Protein AF-A0A9P7CVJ5-F1 (afdb_monomer_lite)

pLDDT: mean 75.36, std 20.34, range [25.78, 94.81]

Foldseek 3Di:
DVLLLCVLVVLLVLLVVLVVLLVVLVVCLVPAPDDPPPPLVVLVVVVVVVVVVVVPPDDDPVLLLVLLVLVVVLVVLVVQLVVLVVVLVCVVVDPPDDPVRNVVSVVSNVVSVVVNVVSVVVNVVSCVVVVPPDDDDPPRPSSVVSVVRVVVVVVVVVVVVVLVVVVVVVVVCVVVVPDDPPDDCSVVPPDVVLCVRQCVDPSSVVSSVSVVSSVVSLVVLVVSLVLLLVLQQVLVVLVVPLVVVLVVCVVVVHPVSVVSVVVSVVVVVSVVVSVVSSVVSCPDPSNDDDPDRDDDDPPDDDDDDDDDDDDDDDDDDDDDDDDDDDPPCCRVCSVVVVVVVVPPPD

Structure (mmCIF, N/CA/C/O backbone):
data_AF-A0A9P7CVJ5-F1
#
_entry.id   AF-A0A9P7CVJ5-F1
#
loop_
_atom_site.group_PDB
_atom_site.id
_atom_site.type_symbol
_atom_site.label_atom_id
_atom_site.label_alt_id
_atom_site.label_comp_id
_atom_site.label_asym_id
_atom_site.label_entity_id
_atom_site.label_seq_id
_atom_site.pdbx_PDB_ins_code
_atom_site.Cartn_x
_atom_site.Cartn_y
_atom_site.Cartn_z
_atom_site.occupancy
_atom_site.B_iso_or_equiv
_atom_site.auth_seq_id
_atom_site.auth_comp_id
_atom_site.auth_asym_id
_atom_site.auth_atom_id
_atom_site.pdbx_PDB_model_num
ATOM 1 N N . MET A 1 1 ? 28.834 1.355 -6.227 1.00 65.50 1 MET A N 1
ATOM 2 C CA . MET A 1 1 ? 29.191 0.609 -7.454 1.00 65.50 1 MET A CA 1
ATOM 3 C C . MET A 1 1 ? 28.215 -0.522 -7.763 1.00 65.50 1 MET A C 1
ATOM 5 O O . MET A 1 1 ? 27.590 -0.457 -8.810 1.00 65.50 1 MET A O 1
ATOM 9 N N . ASP A 1 2 ? 27.986 -1.486 -6.864 1.00 75.50 2 ASP A N 1
ATOM 10 C CA . ASP A 1 2 ? 27.132 -2.667 -7.141 1.00 75.50 2 ASP A CA 1
ATOM 11 C C . ASP A 1 2 ? 25.705 -2.338 -7.604 1.00 75.50 2 ASP A C 1
ATOM 13 O O . ASP A 1 2 ? 25.138 -3.010 -8.462 1.00 75.50 2 ASP A O 1
ATOM 17 N N . LYS A 1 3 ? 25.125 -1.268 -7.057 1.00 82.38 3 LYS A N 1
ATOM 18 C CA . LYS A 1 3 ? 23.806 -0.758 -7.446 1.00 82.38 3 LYS A CA 1
ATOM 19 C C . LYS A 1 3 ? 23.760 -0.301 -8.908 1.00 82.38 3 LYS A C 1
ATOM 21 O O . LYS A 1 3 ? 22.870 -0.709 -9.645 1.00 82.38 3 LYS A O 1
ATOM 26 N N . TYR A 1 4 ? 24.751 0.486 -9.330 1.00 85.50 4 TYR A N 1
ATOM 27 C CA . TYR A 1 4 ? 24.876 0.961 -10.709 1.00 85.50 4 TYR A CA 1
ATOM 28 C C . TYR A 1 4 ? 25.101 -0.213 -11.666 1.00 85.50 4 TYR A C 1
ATOM 30 O O . TYR A 1 4 ? 24.352 -0.370 -12.621 1.00 85.50 4 TYR A O 1
ATOM 38 N N . ALA A 1 5 ? 26.017 -1.125 -11.322 1.00 85.56 5 ALA A N 1
ATOM 39 C CA . ALA A 1 5 ? 26.324 -2.311 -12.123 1.00 85.56 5 ALA A CA 1
ATOM 40 C C . ALA A 1 5 ? 25.094 -3.193 -12.428 1.00 85.56 5 ALA A C 1
ATOM 42 O O . ALA A 1 5 ? 25.011 -3.796 -13.498 1.00 85.56 5 ALA A O 1
ATOM 43 N N . ASN A 1 6 ? 24.117 -3.249 -11.517 1.00 91.06 6 ASN A N 1
ATOM 44 C CA . ASN A 1 6 ? 22.901 -4.048 -11.688 1.00 91.06 6 ASN A CA 1
ATOM 45 C C . ASN A 1 6 ? 21.759 -3.319 -12.414 1.00 91.06 6 ASN A C 1
ATOM 47 O O . ASN A 1 6 ? 20.808 -3.975 -12.844 1.00 91.06 6 ASN A O 1
ATOM 51 N N . LEU A 1 7 ? 21.848 -1.998 -12.592 1.00 90.75 7 LEU A N 1
ATOM 52 C CA . LEU A 1 7 ? 20.753 -1.167 -13.092 1.00 90.75 7 LEU A CA 1
ATOM 53 C C . LEU A 1 7 ? 20.275 -1.596 -14.485 1.00 90.75 7 LEU A C 1
ATOM 55 O O . LEU A 1 7 ? 19.085 -1.819 -14.683 1.00 90.75 7 LEU A O 1
ATOM 59 N N . SER A 1 8 ? 21.181 -1.799 -15.447 1.00 91.25 8 SER A N 1
ATOM 60 C CA . SER A 1 8 ? 20.760 -2.190 -16.802 1.00 91.25 8 SER A CA 1
ATOM 61 C C . SER A 1 8 ? 20.176 -3.602 -16.884 1.00 91.25 8 SER A C 1
ATOM 63 O O . SER A 1 8 ? 19.328 -3.855 -17.737 1.00 91.25 8 SER A O 1
ATOM 65 N N . ASN A 1 9 ? 20.594 -4.522 -16.007 1.00 92.81 9 ASN A N 1
ATOM 66 C CA . ASN A 1 9 ? 19.986 -5.852 -15.917 1.00 92.81 9 ASN A CA 1
ATOM 67 C C . ASN A 1 9 ? 18.579 -5.770 -15.315 1.00 92.81 9 ASN A C 1
ATOM 69 O O . ASN A 1 9 ? 17.674 -6.433 -15.813 1.00 92.81 9 ASN A O 1
ATOM 73 N N . PHE A 1 10 ? 18.390 -4.951 -14.276 1.00 93.94 10 PHE A N 1
ATOM 74 C CA . PHE A 1 10 ? 17.077 -4.696 -13.687 1.00 93.94 10 PHE A CA 1
ATOM 75 C C . PHE A 1 10 ? 16.113 -4.096 -14.718 1.00 93.94 10 PHE A C 1
ATOM 77 O O . PHE A 1 10 ? 15.043 -4.658 -14.940 1.00 93.94 10 PHE A O 1
ATOM 84 N N . LEU A 1 11 ? 16.536 -3.038 -15.422 1.00 93.25 11 LEU A N 1
ATOM 85 C CA . LEU A 1 11 ? 15.743 -2.413 -16.484 1.00 93.25 11 LEU A CA 1
ATOM 86 C C . LEU A 1 11 ? 15.383 -3.414 -17.587 1.00 93.25 11 LEU A C 1
ATOM 88 O O . LEU A 1 11 ? 14.223 -3.499 -17.971 1.00 93.25 11 LEU A O 1
ATOM 92 N N . TYR A 1 12 ? 16.348 -4.212 -18.058 1.00 93.75 12 TYR A N 1
ATOM 93 C CA . TYR A 1 12 ? 16.100 -5.226 -19.086 1.00 93.75 12 TYR A CA 1
ATOM 94 C C . TYR A 1 12 ? 15.085 -6.285 -18.632 1.00 93.75 12 TYR A C 1
ATOM 96 O O . TYR A 1 12 ? 14.151 -6.595 -19.367 1.00 93.75 12 TYR A O 1
ATOM 104 N N . ASN A 1 13 ? 15.245 -6.827 -17.422 1.00 94.81 13 ASN A N 1
ATOM 105 C CA . ASN A 1 13 ? 14.358 -7.868 -16.905 1.00 94.81 13 ASN A CA 1
ATOM 106 C C . ASN A 1 13 ? 12.926 -7.355 -16.730 1.00 94.81 13 ASN A C 1
ATOM 108 O O . ASN A 1 13 ? 11.992 -8.038 -17.142 1.00 94.81 13 ASN A O 1
ATOM 112 N N . ASN A 1 14 ? 12.756 -6.153 -16.175 1.00 93.94 14 ASN A N 1
ATOM 113 C CA . ASN A 1 14 ? 11.433 -5.547 -16.025 1.00 93.94 14 ASN A CA 1
ATOM 114 C C . ASN A 1 14 ? 10.799 -5.258 -17.387 1.00 93.94 14 ASN A C 1
ATOM 116 O O . ASN A 1 14 ? 9.604 -5.468 -17.558 1.00 93.94 14 ASN A O 1
ATOM 120 N N . TYR A 1 15 ? 11.599 -4.860 -18.380 1.00 94.00 15 TYR A N 1
ATOM 121 C CA . TYR A 1 15 ? 11.113 -4.628 -19.738 1.00 94.00 15 TYR A CA 1
ATOM 122 C C . TYR A 1 15 ? 10.551 -5.900 -20.370 1.00 94.00 15 TYR A C 1
ATOM 124 O O . TYR A 1 15 ? 9.457 -5.895 -20.929 1.00 94.00 15 TYR A O 1
ATOM 132 N N . VAL A 1 16 ? 11.292 -7.007 -20.263 1.00 93.44 16 VAL A N 1
ATOM 133 C CA . VAL A 1 16 ? 10.851 -8.312 -20.771 1.00 93.44 16 VAL A CA 1
ATOM 134 C C . VAL A 1 16 ? 9.590 -8.770 -20.042 1.00 93.44 16 VAL A C 1
ATOM 136 O O . VAL A 1 16 ? 8.632 -9.161 -20.700 1.00 93.44 16 VAL A O 1
ATOM 139 N N . GLN A 1 17 ? 9.547 -8.647 -18.712 1.00 93.75 17 GLN A N 1
ATOM 140 C CA . GLN A 1 17 ? 8.368 -9.006 -17.919 1.00 93.75 17 GLN A CA 1
ATOM 141 C C . GLN A 1 17 ? 7.136 -8.182 -18.304 1.00 93.75 17 GLN A C 1
ATOM 143 O O . GLN A 1 17 ? 6.055 -8.742 -18.463 1.00 93.75 17 GLN A O 1
ATOM 148 N N . ALA A 1 18 ? 7.289 -6.872 -18.508 1.00 93.56 18 ALA A N 1
ATOM 149 C CA . ALA A 1 18 ? 6.190 -6.014 -18.930 1.00 93.56 18 ALA A CA 1
ATOM 150 C C . ALA A 1 18 ? 5.677 -6.407 -20.328 1.00 93.56 18 ALA A C 1
ATOM 152 O O . ALA A 1 18 ? 4.472 -6.532 -20.534 1.00 93.56 18 ALA A O 1
ATOM 153 N N . LEU A 1 19 ? 6.567 -6.707 -21.281 1.00 93.31 19 LEU A N 1
ATOM 154 C CA . LEU A 1 19 ? 6.162 -7.208 -22.601 1.00 93.31 19 LEU A CA 1
ATOM 155 C C . LEU A 1 19 ? 5.456 -8.570 -22.529 1.00 93.31 19 LEU A C 1
ATOM 157 O O . LEU A 1 19 ? 4.459 -8.782 -23.223 1.00 93.31 19 LEU A O 1
ATOM 161 N N . GLU A 1 20 ? 5.944 -9.486 -21.693 1.00 93.25 20 GLU A N 1
ATOM 162 C CA . GLU A 1 20 ? 5.310 -10.787 -21.456 1.00 93.25 20 GLU A CA 1
ATOM 163 C C . GLU A 1 20 ? 3.920 -10.631 -20.828 1.00 93.25 20 GLU A C 1
ATOM 165 O O . GLU A 1 20 ? 2.979 -11.309 -21.249 1.00 93.25 20 GLU A O 1
ATOM 170 N N . ALA A 1 21 ? 3.757 -9.707 -19.879 1.00 91.25 21 ALA A N 1
ATOM 171 C CA . ALA A 1 21 ? 2.470 -9.392 -19.265 1.00 91.25 21 ALA A CA 1
ATOM 172 C C . ALA A 1 21 ? 1.475 -8.818 -20.286 1.00 91.25 21 ALA A C 1
ATOM 174 O O . ALA A 1 21 ? 0.321 -9.252 -20.329 1.00 91.25 21 ALA A O 1
ATOM 175 N N . ILE A 1 22 ? 1.920 -7.922 -21.178 1.00 92.00 22 ILE A N 1
ATOM 176 C CA . ILE A 1 22 ? 1.091 -7.395 -22.276 1.00 92.00 22 ILE A CA 1
ATOM 177 C C . ILE A 1 22 ? 0.657 -8.526 -23.214 1.00 92.00 22 ILE A C 1
ATOM 179 O O . ILE A 1 22 ? -0.524 -8.626 -23.554 1.00 92.00 22 ILE A O 1
ATOM 183 N N . ALA A 1 23 ? 1.589 -9.393 -23.620 1.00 91.06 23 ALA A N 1
ATOM 184 C CA . ALA A 1 23 ? 1.294 -10.514 -24.509 1.00 91.06 23 ALA A CA 1
ATOM 185 C C . ALA A 1 23 ? 0.294 -11.488 -23.865 1.00 91.06 23 ALA A C 1
ATOM 187 O O . ALA A 1 23 ? -0.711 -11.839 -24.486 1.00 91.06 23 ALA A O 1
ATOM 188 N N . THR A 1 24 ? 0.526 -11.852 -22.603 1.00 90.69 24 THR A N 1
ATOM 189 C CA . THR A 1 24 ? -0.342 -12.747 -21.825 1.00 90.69 24 THR A CA 1
ATOM 190 C C . THR A 1 24 ? -1.746 -12.168 -21.684 1.00 90.69 24 THR A C 1
ATOM 192 O O . THR A 1 24 ? -2.724 -12.852 -21.981 1.00 90.69 24 THR A O 1
ATOM 195 N N . THR A 1 25 ? -1.850 -10.885 -21.329 1.00 89.31 25 THR A N 1
ATOM 196 C CA . THR A 1 25 ? -3.137 -10.187 -21.209 1.00 89.31 25 THR A CA 1
ATOM 197 C C . THR A 1 25 ? -3.877 -10.152 -22.542 1.00 89.31 25 THR A C 1
ATOM 199 O O . THR A 1 25 ? -5.069 -10.441 -22.602 1.00 89.31 25 THR A O 1
ATOM 202 N N . SER A 1 26 ? -3.176 -9.832 -23.635 1.00 86.94 26 SER A N 1
ATOM 203 C CA . SER A 1 26 ? -3.791 -9.759 -24.964 1.00 86.94 26 SER A CA 1
ATOM 204 C C . SER A 1 26 ? -4.342 -11.109 -25.432 1.00 86.94 26 SER A C 1
ATOM 206 O O . SER A 1 26 ? -5.428 -11.156 -26.006 1.00 86.94 26 SER A O 1
ATOM 208 N N . ALA A 1 27 ? -3.640 -12.208 -25.134 1.00 88.50 27 ALA A N 1
ATOM 209 C CA . ALA A 1 27 ? -4.104 -13.560 -25.428 1.00 88.50 27 ALA A CA 1
ATOM 210 C C . ALA A 1 27 ? -5.322 -13.930 -24.569 1.00 88.50 27 ALA A C 1
ATOM 212 O O . ALA A 1 27 ? -6.316 -14.425 -25.094 1.00 88.50 27 ALA A O 1
ATOM 213 N N . PHE A 1 28 ? -5.278 -13.621 -23.270 1.00 86.94 28 PHE A N 1
ATOM 214 C CA . PHE A 1 28 ? -6.387 -13.883 -22.355 1.00 86.94 28 PHE A CA 1
ATOM 215 C C . PHE A 1 28 ? -7.663 -13.138 -22.766 1.00 86.94 28 PHE A C 1
ATOM 217 O O . PHE A 1 28 ? -8.735 -13.736 -22.826 1.00 86.94 28 PHE A O 1
ATOM 224 N N . LEU A 1 29 ? -7.561 -11.845 -23.089 1.00 83.44 29 LEU A N 1
ATOM 225 C CA . LEU A 1 29 ? -8.712 -11.047 -23.518 1.00 83.44 29 LEU A CA 1
ATOM 226 C C . LEU A 1 29 ? -9.265 -11.502 -24.875 1.00 83.44 29 LEU A C 1
ATOM 228 O O . LEU A 1 29 ? -10.472 -11.436 -25.074 1.00 83.44 29 LEU A O 1
ATOM 232 N N . ALA A 1 30 ? -8.421 -12.014 -25.777 1.00 84.12 30 ALA A N 1
ATOM 233 C CA . ALA A 1 30 ? -8.869 -12.565 -27.058 1.00 84.12 30 ALA A CA 1
ATOM 234 C C . ALA A 1 30 ? -9.648 -13.888 -26.915 1.00 84.12 30 ALA A C 1
ATOM 236 O O . ALA A 1 30 ? -10.525 -14.175 -27.729 1.00 84.12 30 ALA A O 1
ATOM 237 N N . GLU A 1 31 ? -9.328 -14.699 -25.903 1.00 83.81 31 GLU A N 1
ATOM 238 C CA . GLU A 1 31 ? -10.026 -15.960 -25.603 1.00 83.81 31 GLU A CA 1
ATOM 239 C C . GLU A 1 31 ? -11.228 -15.776 -24.662 1.00 83.81 31 GLU A C 1
ATOM 241 O O . GLU A 1 31 ? -12.078 -16.665 -24.542 1.00 83.81 31 GLU A O 1
ATOM 246 N N . SER A 1 32 ? -11.307 -14.631 -23.983 1.00 77.81 32 SER A N 1
ATOM 247 C CA . SER A 1 32 ? -12.360 -14.321 -23.024 1.00 77.81 32 SER A CA 1
ATOM 248 C C . SER A 1 32 ? -13.716 -14.117 -23.718 1.00 77.81 32 SER A C 1
ATOM 250 O O . SER A 1 32 ? -13.788 -13.507 -24.782 1.00 77.81 32 SER A O 1
ATOM 252 N N . PRO A 1 33 ? -14.833 -14.558 -23.108 1.00 75.62 33 PRO A N 1
ATOM 253 C CA . PRO A 1 33 ? -16.180 -14.295 -23.620 1.00 75.62 33 PRO A CA 1
ATOM 254 C C . PRO A 1 33 ? -16.644 -12.836 -23.438 1.00 75.62 33 PRO A C 1
ATOM 256 O O . PRO A 1 33 ? -17.799 -12.538 -23.742 1.00 75.62 33 PRO A O 1
ATOM 259 N N . MET A 1 34 ? -15.800 -11.952 -22.892 1.00 76.62 34 MET A N 1
ATOM 260 C CA . MET A 1 34 ? -16.117 -10.534 -22.691 1.00 76.62 34 MET A CA 1
ATOM 261 C C . MET A 1 34 ? -15.887 -9.714 -23.960 1.00 76.62 34 MET A C 1
ATOM 263 O O . MET A 1 34 ? -15.005 -10.016 -24.758 1.00 76.62 34 MET A O 1
ATOM 267 N N . ASP A 1 35 ? -16.694 -8.668 -24.131 1.00 76.00 35 ASP A N 1
ATOM 268 C CA . ASP A 1 35 ? -16.558 -7.730 -25.244 1.00 76.00 35 ASP A CA 1
ATOM 269 C C . ASP A 1 35 ? -15.218 -6.972 -25.117 1.00 76.00 35 ASP A C 1
ATOM 271 O O . ASP A 1 35 ? -14.897 -6.519 -24.012 1.00 76.00 35 ASP A O 1
ATOM 275 N N . PRO A 1 36 ? -14.415 -6.816 -26.185 1.00 68.62 36 PRO A N 1
ATOM 276 C CA . PRO A 1 36 ? -13.237 -5.947 -26.164 1.00 68.62 36 PRO A CA 1
ATOM 277 C C . PRO A 1 36 ? -13.521 -4.515 -25.678 1.00 68.62 36 PRO A C 1
ATOM 279 O O . PRO A 1 36 ? -12.627 -3.913 -25.088 1.00 68.62 36 PRO A O 1
ATOM 282 N N . ASP A 1 37 ? -14.747 -4.006 -25.846 1.00 73.94 37 ASP A N 1
ATOM 283 C CA . ASP A 1 37 ? -15.155 -2.665 -25.392 1.00 73.94 37 ASP A CA 1
ATOM 284 C C . ASP A 1 37 ? -15.779 -2.662 -23.979 1.00 73.94 37 ASP A C 1
ATOM 286 O O . ASP A 1 37 ? -16.508 -1.741 -23.599 1.00 73.94 37 ASP A O 1
ATOM 290 N N . THR A 1 38 ? -15.528 -3.703 -23.178 1.00 80.62 38 THR A N 1
ATOM 291 C CA . THR A 1 38 ? -16.038 -3.774 -21.801 1.00 80.62 38 THR A CA 1
ATOM 292 C C . THR A 1 38 ? -15.507 -2.589 -20.973 1.00 80.62 38 THR A C 1
ATOM 294 O O . THR A 1 38 ? -14.290 -2.407 -20.888 1.00 80.62 38 THR A O 1
ATOM 297 N N . PRO A 1 39 ? -16.376 -1.789 -20.319 1.00 85.19 39 PRO A N 1
ATOM 298 C CA . PRO A 1 39 ? -15.984 -0.552 -19.640 1.00 85.19 39 PRO A CA 1
ATOM 299 C C . PRO A 1 39 ? -15.392 -0.815 -18.242 1.00 85.19 39 PRO A C 1
ATOM 301 O O . PRO A 1 39 ? -15.899 -0.313 -17.237 1.00 85.19 39 PRO A O 1
ATOM 304 N N . PHE A 1 40 ? -14.304 -1.591 -18.174 1.00 85.25 40 PHE A N 1
ATOM 305 C CA . PHE A 1 40 ? -13.649 -1.983 -16.918 1.00 85.25 40 PHE A CA 1
ATOM 306 C C . PHE A 1 40 ? -13.281 -0.783 -16.033 1.00 85.25 40 PHE A C 1
ATOM 308 O O . PHE A 1 40 ? -13.446 -0.843 -14.817 1.00 85.25 40 PHE A O 1
ATOM 315 N N . GLU A 1 41 ? -12.830 0.319 -16.636 1.00 86.25 41 GLU A N 1
ATOM 316 C CA . GLU A 1 41 ? -12.469 1.556 -15.929 1.00 86.25 41 GLU A CA 1
ATOM 317 C C . GLU A 1 41 ? -13.682 2.216 -15.261 1.00 86.25 41 GLU A C 1
ATOM 319 O O . GLU A 1 41 ? -13.654 2.522 -14.071 1.00 86.25 41 GLU A O 1
ATOM 324 N N . THR A 1 42 ? -14.795 2.354 -15.987 1.00 86.25 42 THR A N 1
ATOM 325 C CA . THR A 1 42 ? -16.031 2.928 -15.432 1.00 86.25 42 THR A CA 1
ATOM 326 C C . THR A 1 42 ? -16.622 2.040 -14.338 1.00 86.25 42 THR A C 1
ATOM 328 O O . THR A 1 42 ? -17.180 2.533 -13.355 1.00 86.25 42 THR A O 1
ATOM 331 N N . ASP A 1 43 ? -16.504 0.720 -14.482 1.00 85.19 43 ASP A N 1
ATOM 332 C CA . ASP A 1 43 ? -16.986 -0.221 -13.476 1.00 85.19 43 ASP A CA 1
ATOM 333 C C . ASP A 1 43 ? -16.152 -0.199 -12.191 1.00 85.19 43 ASP A C 1
ATOM 335 O O . ASP A 1 43 ? -16.727 -0.352 -11.110 1.00 85.19 43 ASP A O 1
ATOM 339 N N . LEU A 1 44 ? -14.850 0.088 -12.281 1.00 83.94 44 LEU A N 1
ATOM 340 C CA . LEU A 1 44 ? -13.984 0.300 -11.120 1.00 83.94 44 LEU A CA 1
ATOM 341 C C . LEU A 1 44 ? -14.373 1.572 -10.344 1.00 83.94 44 LEU A C 1
ATOM 343 O O . LEU A 1 44 ? -14.509 1.536 -9.118 1.00 83.94 44 LEU A O 1
ATOM 347 N N . ASP A 1 45 ? -14.664 2.672 -11.042 1.00 84.62 45 ASP A N 1
ATOM 348 C CA . ASP A 1 45 ? -15.172 3.904 -10.416 1.00 84.62 45 ASP A CA 1
ATOM 349 C C . ASP A 1 45 ? -16.545 3.699 -9.757 1.00 84.62 45 ASP A C 1
ATOM 351 O O . ASP A 1 45 ? -16.824 4.199 -8.654 1.00 84.62 45 ASP A O 1
ATOM 355 N N . ASN A 1 46 ? -17.410 2.919 -10.410 1.00 83.88 46 ASN A N 1
ATOM 356 C CA . ASN A 1 46 ? -18.705 2.524 -9.869 1.00 83.88 46 ASN A CA 1
ATOM 357 C C . ASN A 1 46 ? -18.553 1.643 -8.620 1.00 83.88 46 ASN A C 1
ATOM 359 O O . ASN A 1 46 ? -19.321 1.813 -7.665 1.00 83.88 46 ASN A O 1
ATOM 363 N N . GLU A 1 47 ? -17.601 0.704 -8.608 1.00 82.75 47 GLU A N 1
ATOM 364 C CA . GLU A 1 47 ? -17.260 -0.120 -7.443 1.00 82.75 47 GLU A CA 1
ATOM 365 C C . GLU A 1 47 ? -16.815 0.771 -6.279 1.00 82.75 47 GLU A C 1
ATOM 367 O O . GLU A 1 47 ? -17.454 0.747 -5.222 1.00 82.75 47 GLU A O 1
ATOM 372 N N . LYS A 1 48 ? -15.826 1.648 -6.494 1.00 81.00 48 LYS A N 1
ATOM 373 C CA . LYS A 1 48 ? -15.326 2.593 -5.482 1.00 81.00 48 LYS A CA 1
ATOM 374 C C . LYS A 1 48 ? -16.445 3.443 -4.882 1.00 81.00 48 LYS A C 1
ATOM 376 O O . LYS A 1 48 ? -16.664 3.426 -3.670 1.00 81.00 48 LYS A O 1
ATOM 381 N N . SER A 1 49 ? -17.232 4.098 -5.734 1.00 82.25 49 SER A N 1
ATOM 382 C CA . SER A 1 49 ? -18.364 4.938 -5.316 1.00 82.25 49 SER A CA 1
ATOM 383 C C . SER A 1 49 ? -19.421 4.159 -4.525 1.00 82.25 49 SER A C 1
ATOM 385 O O . SER A 1 49 ? -20.138 4.715 -3.690 1.00 82.25 49 SER A O 1
ATOM 387 N N . SER A 1 50 ? -19.574 2.865 -4.812 1.00 74.75 50 SER A N 1
ATOM 388 C CA . SER A 1 50 ? -20.508 1.994 -4.100 1.00 74.75 50 SER A CA 1
ATOM 389 C C . SER A 1 50 ? -19.988 1.624 -2.714 1.00 74.75 50 SER A C 1
ATOM 391 O O . SER A 1 50 ? -20.755 1.673 -1.753 1.00 74.75 50 SER A O 1
ATOM 393 N N . LEU A 1 51 ? -18.699 1.301 -2.605 1.00 75.56 51 LEU A N 1
ATOM 394 C CA . LEU A 1 51 ? -18.049 0.949 -1.344 1.00 75.56 51 LEU A CA 1
ATOM 395 C C . LEU A 1 51 ? -17.968 2.150 -0.390 1.00 75.56 51 LEU A C 1
ATOM 397 O O . LEU A 1 51 ? -18.274 2.014 0.794 1.00 75.56 51 LEU A O 1
ATOM 401 N N . GLU A 1 52 ? -17.670 3.347 -0.899 1.00 75.12 52 GLU A N 1
ATOM 402 C CA . GLU A 1 52 ? -17.660 4.583 -0.101 1.00 75.12 52 GLU A CA 1
ATOM 403 C C . GLU A 1 52 ? -19.037 4.881 0.515 1.00 75.12 52 GLU A C 1
ATOM 405 O O . GLU A 1 52 ? -19.153 5.186 1.706 1.00 75.12 52 GLU A O 1
ATOM 410 N N . LYS A 1 53 ? -20.115 4.704 -0.261 1.00 74.12 53 LYS A N 1
ATOM 411 C CA . LYS A 1 53 ? -21.496 4.859 0.230 1.00 74.12 53 LYS A CA 1
ATOM 412 C C . LYS A 1 53 ? -21.856 3.844 1.311 1.00 74.12 53 LYS A C 1
ATOM 414 O O . LYS A 1 53 ? -22.632 4.166 2.210 1.00 74.12 53 LYS A O 1
ATOM 419 N N . MET A 1 54 ? -21.327 2.625 1.231 1.00 64.88 54 MET A N 1
ATOM 420 C CA . MET A 1 54 ? -21.523 1.610 2.269 1.00 64.88 54 MET A CA 1
ATOM 421 C C . MET A 1 54 ? -20.751 1.959 3.544 1.00 64.88 54 MET A C 1
ATOM 423 O O . MET A 1 54 ? -21.288 1.798 4.639 1.00 64.88 54 MET A O 1
ATOM 427 N N . SER A 1 55 ? -19.540 2.503 3.404 1.00 63.00 55 SER A N 1
ATOM 428 C CA . SER A 1 55 ? -18.711 2.931 4.533 1.00 63.00 55 SER A CA 1
ATOM 429 C C . SER A 1 55 ? -19.311 4.115 5.304 1.00 63.00 55 SER A C 1
ATOM 431 O O . SER A 1 55 ? -19.101 4.220 6.507 1.00 63.00 55 SER A O 1
ATOM 433 N N . CYS A 1 56 ? -20.079 4.990 4.646 1.00 52.72 56 CYS A N 1
ATOM 434 C CA . CYS A 1 56 ? -20.621 6.225 5.235 1.00 52.72 56 CYS A CA 1
ATOM 435 C C . CYS A 1 56 ? -21.910 6.031 6.074 1.00 52.72 56 CYS A C 1
ATOM 437 O O . CYS A 1 56 ? -22.354 6.949 6.758 1.00 52.72 56 CYS A O 1
ATOM 439 N N . LYS A 1 57 ? -22.531 4.840 6.070 1.00 56.09 57 LYS A N 1
ATOM 440 C CA . LYS A 1 57 ? -23.793 4.578 6.807 1.00 56.09 57 LYS A CA 1
ATOM 441 C C . LYS A 1 57 ? -23.630 4.411 8.330 1.00 56.09 57 LYS A C 1
ATOM 443 O O . LYS A 1 57 ? -24.630 4.267 9.030 1.00 56.09 57 LYS A O 1
ATOM 448 N N . LYS A 1 58 ? -22.401 4.419 8.845 1.00 58.00 58 LYS A N 1
ATOM 449 C CA . LYS A 1 58 ? -22.069 4.445 10.276 1.00 58.00 58 LYS A CA 1
ATOM 450 C C . LYS A 1 58 ? -21.454 5.833 10.490 1.00 58.00 58 LYS A C 1
ATOM 452 O O . LYS A 1 58 ? -20.446 6.135 9.875 1.00 58.00 58 LYS A O 1
ATOM 457 N N . ASP A 1 59 ? -22.143 6.794 11.099 1.00 54.22 59 ASP A N 1
ATOM 458 C CA . ASP A 1 59 ? -22.085 6.959 12.548 1.00 54.22 59 ASP A CA 1
ATOM 459 C C . ASP A 1 59 ? -23.187 7.899 13.079 1.00 54.22 59 ASP A C 1
ATOM 461 O O . ASP A 1 59 ? -23.560 8.895 12.455 1.00 54.22 59 ASP A O 1
ATOM 465 N N . ALA A 1 60 ? -23.670 7.592 14.288 1.00 55.88 60 ALA A N 1
ATOM 466 C CA . ALA A 1 60 ? -24.267 8.582 15.185 1.00 55.88 60 ALA A CA 1
ATOM 467 C C . ALA A 1 60 ? -23.226 9.669 15.512 1.00 55.88 60 ALA A C 1
ATOM 469 O O . ALA A 1 60 ? -22.030 9.411 15.404 1.00 55.88 60 ALA A O 1
ATOM 470 N N . THR A 1 61 ? -23.644 10.866 15.938 1.00 64.69 61 THR A N 1
ATOM 471 C CA . THR A 1 61 ? -22.705 11.945 16.292 1.00 64.69 61 THR A CA 1
ATOM 472 C C . THR A 1 61 ? -21.656 11.419 17.292 1.00 64.69 61 THR A C 1
ATOM 474 O O . THR A 1 61 ? -21.999 11.082 18.429 1.00 64.69 61 THR A O 1
ATOM 477 N N . PRO A 1 62 ? -20.372 11.301 16.895 1.00 74.94 62 PRO A N 1
ATOM 478 C CA . PRO A 1 62 ? -19.360 10.569 17.668 1.00 74.94 62 PRO A CA 1
ATOM 479 C C . PRO A 1 62 ? -19.189 11.130 19.087 1.00 74.94 62 PRO A C 1
ATOM 481 O O . PRO A 1 62 ? -18.921 10.396 20.035 1.00 74.94 62 PRO A O 1
ATOM 484 N N . VAL A 1 63 ? -19.464 12.425 19.244 1.00 80.00 63 VAL A N 1
ATOM 485 C CA . VAL A 1 63 ? -19.375 13.173 20.500 1.00 80.00 63 VAL A CA 1
ATOM 486 C C . VAL A 1 63 ? -20.364 12.671 21.565 1.00 80.00 63 VAL A C 1
ATOM 488 O O . VAL A 1 63 ? -19.971 12.516 22.718 1.00 80.00 63 VAL A O 1
ATOM 491 N N . GLN A 1 64 ? -21.613 12.337 21.208 1.00 83.62 64 GLN A N 1
ATOM 492 C CA . GLN A 1 64 ? -22.606 11.840 22.179 1.00 83.62 64 GLN A CA 1
ATOM 493 C C . GLN A 1 64 ? -22.238 10.445 22.700 1.00 83.62 64 GLN A C 1
ATOM 495 O O . GLN A 1 64 ? -22.361 10.151 23.890 1.00 83.62 64 GLN A O 1
ATOM 500 N N . VAL A 1 65 ? -21.747 9.583 21.808 1.00 84.00 65 VAL A N 1
ATOM 501 C CA . VAL A 1 65 ? -21.287 8.233 22.151 1.00 84.00 65 VAL A CA 1
ATOM 502 C C . VAL A 1 65 ? -20.059 8.285 23.061 1.00 84.00 65 VAL A C 1
ATOM 504 O O . VAL A 1 65 ? -19.979 7.531 24.037 1.00 84.00 65 VAL A O 1
ATOM 507 N N . ASP A 1 66 ? -19.110 9.176 22.771 1.00 87.31 66 ASP A N 1
ATOM 508 C CA . ASP A 1 66 ? -17.914 9.337 23.592 1.00 87.31 66 ASP A CA 1
ATOM 509 C C . ASP A 1 66 ? -18.224 9.959 24.956 1.00 87.31 66 ASP A C 1
ATOM 511 O O . ASP A 1 66 ? -17.683 9.477 25.955 1.00 87.31 66 ASP A O 1
ATOM 515 N N . TYR A 1 67 ? -19.160 10.909 25.032 1.00 90.56 67 TYR A N 1
ATOM 516 C CA . TYR A 1 67 ? -19.669 11.436 26.299 1.00 90.56 67 TYR A CA 1
ATOM 517 C C . TYR A 1 67 ? -20.317 10.349 27.166 1.00 90.56 67 TYR A C 1
ATOM 519 O O . TYR A 1 67 ? -19.941 10.171 28.321 1.00 90.56 67 TYR A O 1
ATOM 527 N N . VAL A 1 68 ? -21.216 9.522 26.621 1.00 90.31 68 VAL A N 1
ATOM 528 C CA . VAL A 1 68 ? -21.813 8.423 27.409 1.00 90.31 68 VAL A CA 1
ATOM 529 C C . VAL A 1 68 ? -20.764 7.410 27.859 1.00 90.31 68 VAL A C 1
ATOM 531 O O . VAL A 1 68 ? -20.800 6.919 28.989 1.00 90.31 68 VAL A O 1
ATOM 534 N N . ARG A 1 69 ? -19.766 7.122 27.020 1.00 89.38 69 ARG A N 1
ATOM 535 C CA . ARG A 1 69 ? -18.658 6.238 27.393 1.00 89.38 69 ARG A CA 1
ATOM 536 C C . ARG A 1 69 ? -17.785 6.838 28.501 1.00 89.38 69 ARG A C 1
ATOM 538 O O . ARG A 1 69 ? -17.253 6.076 29.315 1.00 89.38 69 ARG A O 1
ATOM 545 N N . THR A 1 70 ? -17.575 8.156 28.528 1.00 90.44 70 THR A N 1
ATOM 546 C CA . THR A 1 70 ? -16.831 8.820 29.609 1.00 90.44 70 THR A CA 1
ATOM 547 C C . THR A 1 70 ? -17.651 8.911 30.890 1.00 90.44 70 THR A C 1
ATOM 549 O O . THR A 1 70 ? -17.080 8.635 31.945 1.00 90.44 70 THR A O 1
ATOM 552 N N . LEU A 1 71 ? -18.965 9.142 30.800 1.00 91.50 71 LEU A N 1
ATOM 553 C CA . LEU A 1 71 ? -19.901 9.093 31.927 1.00 91.50 71 LEU A CA 1
ATOM 554 C C . LEU A 1 71 ? -19.885 7.739 32.640 1.00 91.50 71 LEU A C 1
ATOM 556 O O . LEU A 1 71 ? -19.649 7.689 33.843 1.00 91.50 71 LEU A O 1
ATOM 560 N N . VAL A 1 72 ? -20.036 6.629 31.909 1.00 90.50 72 VAL A N 1
ATOM 561 C CA . VAL A 1 72 ? -20.007 5.279 32.511 1.00 90.50 72 VAL A CA 1
ATOM 562 C C . VAL A 1 72 ? -18.678 5.025 33.238 1.00 90.50 72 VAL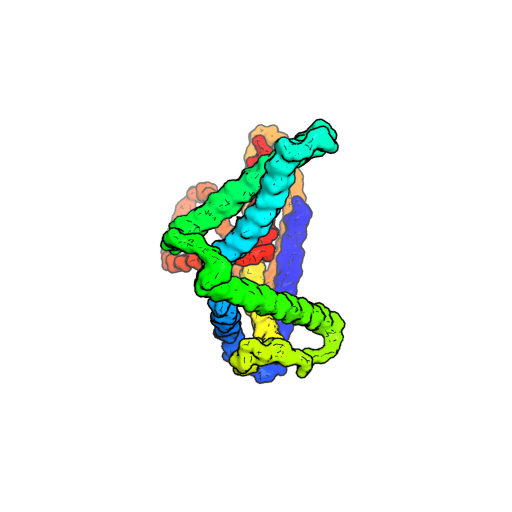 A C 1
ATOM 564 O O . VAL A 1 72 ? -18.649 4.516 34.355 1.00 90.50 72 VAL A O 1
ATOM 567 N N . LYS A 1 73 ? -17.552 5.450 32.648 1.00 91.56 73 LYS A N 1
ATOM 568 C CA . LYS A 1 73 ? -16.230 5.331 33.290 1.00 91.56 73 LYS A CA 1
ATOM 569 C C . LYS A 1 73 ? -16.074 6.243 34.509 1.00 91.56 73 LYS A C 1
ATOM 571 O O . LYS A 1 73 ? -15.285 5.918 35.396 1.00 91.56 73 LYS A O 1
ATOM 576 N N . TYR A 1 74 ? -16.727 7.404 34.522 1.00 92.50 74 TYR A N 1
ATOM 577 C CA . TYR A 1 74 ? -16.737 8.313 35.664 1.00 92.50 74 TYR A CA 1
ATOM 578 C C . TYR A 1 74 ? -17.528 7.705 36.825 1.00 92.50 74 TYR A C 1
ATOM 580 O O . TYR A 1 74 ? -17.010 7.667 37.938 1.00 92.50 74 TYR A O 1
ATOM 588 N N . GLU A 1 75 ? -18.692 7.113 36.554 1.00 91.94 75 GLU A N 1
ATOM 589 C CA . GLU A 1 75 ? -19.498 6.389 37.547 1.00 91.94 75 GLU A CA 1
ATOM 590 C C . GLU A 1 75 ? -18.735 5.211 38.181 1.00 91.94 75 GLU A C 1
ATOM 592 O O . GLU A 1 75 ? -18.737 5.059 39.404 1.00 91.94 75 GLU A O 1
ATOM 597 N N . ASP A 1 76 ? -17.992 4.431 37.386 1.00 91.94 76 ASP A N 1
ATOM 598 C CA . ASP A 1 76 ? -17.122 3.362 37.906 1.00 91.94 76 ASP A CA 1
ATOM 599 C C . ASP A 1 76 ? -16.044 3.901 38.871 1.00 91.94 76 ASP A C 1
ATOM 601 O O . ASP A 1 76 ? -15.694 3.267 39.874 1.00 91.94 76 ASP A O 1
ATOM 605 N N . VAL A 1 77 ? -15.482 5.078 38.568 1.00 93.25 77 VAL A N 1
ATOM 606 C CA . VAL A 1 77 ? -14.468 5.736 39.407 1.00 93.25 77 VAL A CA 1
ATOM 607 C C . VAL A 1 77 ? -15.093 6.343 40.662 1.00 93.25 77 VAL A C 1
ATOM 609 O O . VAL A 1 77 ? -14.481 6.236 41.726 1.00 93.25 77 VAL A O 1
ATOM 612 N N . LEU A 1 78 ? -16.296 6.914 40.563 1.00 93.81 78 LEU A N 1
ATOM 613 C CA . LEU A 1 78 ? -17.071 7.410 41.702 1.00 93.81 78 LEU A CA 1
ATOM 614 C C . LEU A 1 78 ? -17.367 6.288 42.697 1.00 93.81 78 LEU A C 1
ATOM 616 O O . LEU A 1 78 ? -17.080 6.430 43.882 1.00 93.81 78 LEU A O 1
ATOM 620 N N . LEU A 1 79 ? -17.824 5.128 42.217 1.00 93.50 79 LEU A N 1
ATOM 621 C CA . LEU A 1 79 ? -18.072 3.970 43.075 1.00 93.50 79 LEU A CA 1
ATOM 622 C C . LEU A 1 79 ? -16.792 3.518 43.803 1.00 93.50 79 LEU A C 1
ATOM 624 O O . LEU A 1 79 ? -16.808 3.226 45.001 1.00 93.50 79 LEU A O 1
ATOM 628 N N . ALA A 1 80 ? -15.657 3.491 43.097 1.00 91.69 80 ALA A N 1
ATOM 629 C CA . ALA A 1 80 ? -14.364 3.162 43.696 1.00 91.69 80 ALA A CA 1
ATOM 630 C C . ALA A 1 80 ? -13.911 4.208 44.734 1.00 91.69 80 ALA A C 1
ATOM 632 O O . ALA A 1 80 ? -13.338 3.839 45.766 1.00 91.69 80 ALA A O 1
ATOM 633 N N . TYR A 1 81 ? -14.177 5.493 44.483 1.00 93.38 81 TYR A N 1
ATOM 634 C CA . TYR A 1 81 ? -13.933 6.577 45.430 1.00 93.38 81 TYR A CA 1
ATOM 635 C C . TYR A 1 81 ? -14.799 6.430 46.684 1.00 93.38 81 TYR A C 1
ATOM 637 O O . TYR A 1 81 ? -14.251 6.462 47.783 1.00 93.38 81 TYR A O 1
ATOM 645 N N . ASP A 1 82 ? -16.101 6.171 46.552 1.00 93.88 82 ASP A N 1
ATOM 646 C CA . ASP A 1 82 ? -17.015 5.999 47.688 1.00 93.88 82 ASP A CA 1
ATOM 647 C C . ASP A 1 82 ? -16.588 4.838 48.591 1.00 93.88 82 ASP A C 1
ATOM 649 O O . ASP A 1 82 ? -16.571 4.952 49.821 1.00 93.88 82 ASP A O 1
ATOM 653 N N . MET A 1 83 ? -16.156 3.724 47.992 1.00 92.25 83 MET A N 1
ATOM 654 C CA . MET A 1 83 ? -15.599 2.591 48.731 1.00 92.25 83 MET A CA 1
ATOM 655 C C . MET A 1 83 ? -14.316 2.970 49.487 1.00 92.25 83 MET A C 1
ATOM 657 O O . MET A 1 83 ? -14.157 2.604 50.657 1.00 92.25 83 MET A O 1
ATOM 661 N N . ALA A 1 84 ? -13.401 3.706 48.847 1.00 91.44 84 ALA A N 1
ATOM 662 C CA . ALA A 1 84 ? -12.157 4.163 49.465 1.00 91.44 84 ALA A CA 1
ATOM 663 C C . ALA A 1 84 ? -12.406 5.219 50.556 1.00 91.44 84 ALA A C 1
ATOM 665 O O . ALA A 1 84 ? -11.771 5.182 51.613 1.00 91.44 84 ALA A O 1
ATOM 666 N N . HIS A 1 85 ? -13.365 6.119 50.344 1.00 91.56 85 HIS A N 1
ATOM 667 C CA . HIS A 1 85 ? -13.784 7.135 51.300 1.00 91.56 85 HIS A CA 1
ATOM 668 C C . HIS A 1 85 ? -14.456 6.504 52.520 1.00 91.56 85 HIS A C 1
ATOM 670 O O . HIS A 1 85 ? -14.097 6.826 53.648 1.00 91.56 85 HIS A O 1
ATOM 676 N N . ALA A 1 86 ? -15.334 5.515 52.332 1.00 90.81 86 ALA A N 1
ATOM 677 C CA . ALA A 1 86 ? -15.919 4.760 53.436 1.00 90.81 86 ALA A CA 1
ATOM 678 C C . ALA A 1 86 ? -14.852 4.030 54.272 1.00 90.81 86 ALA A C 1
ATOM 680 O O . ALA A 1 86 ? -14.968 3.953 55.496 1.00 90.81 86 ALA A O 1
ATOM 681 N N . GLN A 1 87 ? -13.800 3.496 53.640 1.00 87.12 87 GLN A N 1
ATOM 682 C CA . GLN A 1 87 ? -12.663 2.903 54.353 1.00 87.12 87 GLN A CA 1
ATOM 683 C C . GLN A 1 87 ? -11.844 3.952 55.112 1.00 87.12 87 GLN A C 1
ATOM 685 O O . GLN A 1 87 ? -11.472 3.710 56.259 1.00 87.12 87 GLN A O 1
ATOM 690 N N . PHE A 1 88 ? -11.600 5.113 54.503 1.00 88.44 88 PHE A N 1
ATOM 691 C CA . PHE A 1 88 ? -10.903 6.227 55.136 1.00 88.44 88 PHE A CA 1
ATOM 692 C C . PHE A 1 88 ? -11.673 6.769 56.350 1.00 88.44 88 PHE A C 1
ATOM 694 O O . PHE A 1 88 ? -11.107 6.839 57.434 1.00 88.44 88 PHE A O 1
ATOM 701 N N . SER A 1 89 ? -12.977 7.021 56.228 1.00 87.12 89 SER A N 1
ATOM 702 C CA . SER A 1 89 ? -13.836 7.493 57.326 1.00 87.12 89 SER A CA 1
ATOM 703 C C . SER A 1 89 ? -13.964 6.472 58.468 1.00 87.12 89 SER A C 1
ATOM 705 O O . SER A 1 89 ? -14.182 6.831 59.622 1.00 87.12 89 SER A O 1
ATOM 707 N N . ARG A 1 90 ? -13.776 5.174 58.184 1.00 83.81 90 ARG A N 1
ATOM 708 C CA . ARG A 1 90 ? -13.710 4.118 59.212 1.00 83.81 90 ARG A CA 1
ATOM 709 C C . ARG A 1 90 ? -12.396 4.110 60.002 1.00 83.81 90 ARG A C 1
ATOM 711 O O . ARG A 1 90 ? -12.360 3.447 61.042 1.00 83.81 90 ARG A O 1
ATOM 718 N N . LEU A 1 91 ? -11.344 4.805 59.552 1.00 78.25 91 LEU A N 1
ATOM 719 C CA . LEU A 1 91 ? -10.093 4.944 60.312 1.00 78.25 91 LEU A CA 1
ATOM 720 C C . LEU A 1 91 ? -10.311 5.705 61.625 1.00 78.25 91 LEU A C 1
ATOM 722 O O . LEU A 1 91 ? -9.711 5.336 62.630 1.00 78.25 91 LEU A O 1
ATOM 726 N N . ASP A 1 92 ? -11.214 6.690 61.641 1.00 64.56 92 ASP A N 1
ATOM 727 C CA . ASP A 1 92 ? -11.514 7.496 62.835 1.00 64.56 92 ASP A CA 1
ATOM 728 C C . ASP A 1 92 ? -12.335 6.731 63.891 1.00 64.56 92 ASP A C 1
ATOM 730 O O . ASP A 1 92 ? -12.393 7.127 65.054 1.00 64.56 92 ASP A O 1
ATOM 734 N N . LEU A 1 93 ? -12.949 5.602 63.514 1.00 64.69 93 LEU A N 1
ATOM 735 C CA . LEU A 1 93 ? -13.899 4.854 64.349 1.00 64.69 93 LEU A CA 1
ATOM 736 C C . LEU A 1 93 ? -13.339 3.544 64.938 1.00 64.69 93 LEU A C 1
ATOM 738 O O . LEU A 1 93 ? -14.000 2.929 65.778 1.00 64.69 93 LEU A O 1
ATOM 742 N N . ARG A 1 94 ? -12.152 3.068 64.527 1.00 58.78 94 ARG A N 1
ATOM 743 C CA . ARG A 1 94 ? -11.555 1.815 65.043 1.00 58.78 94 ARG A CA 1
ATOM 744 C C . ARG A 1 94 ? -10.050 1.935 65.295 1.00 58.78 94 ARG A C 1
ATOM 746 O O . ARG A 1 94 ? -9.273 2.144 64.374 1.00 58.78 94 ARG A O 1
ATOM 753 N N . ALA A 1 95 ? -9.634 1.657 66.532 1.00 59.50 95 ALA A N 1
ATOM 754 C CA . ALA A 1 95 ? -8.252 1.771 67.018 1.00 59.50 95 ALA A CA 1
ATOM 755 C C . ALA A 1 95 ? -7.312 0.580 66.688 1.00 59.50 95 ALA A C 1
ATOM 757 O O . ALA A 1 95 ? -6.253 0.462 67.295 1.00 59.50 95 ALA A O 1
ATOM 758 N N . ASN A 1 96 ? -7.660 -0.303 65.740 1.00 70.31 96 ASN A N 1
ATOM 759 C CA . ASN A 1 96 ? -6.948 -1.580 65.519 1.00 70.31 96 ASN A CA 1
ATOM 760 C C . ASN A 1 96 ? -6.150 -1.662 64.199 1.00 70.31 96 ASN A C 1
ATOM 762 O O . ASN A 1 96 ? -5.832 -2.764 63.760 1.00 70.31 96 ASN A O 1
ATOM 766 N N . TYR A 1 97 ? -5.840 -0.538 63.547 1.00 77.62 97 TYR A N 1
ATOM 767 C CA . TYR A 1 97 ? -5.083 -0.539 62.287 1.00 77.62 97 TYR A CA 1
ATOM 768 C C . TYR A 1 97 ? -3.571 -0.413 62.511 1.00 77.62 97 TYR A C 1
ATOM 770 O O . TYR A 1 97 ? -3.107 0.385 63.325 1.00 77.62 97 TYR A O 1
ATOM 778 N N . SER A 1 98 ? -2.788 -1.154 61.727 1.00 83.44 98 SER A N 1
ATOM 779 C CA . SER A 1 98 ? -1.337 -0.991 61.641 1.00 83.44 98 SER A CA 1
ATOM 780 C C . SER A 1 98 ? -0.962 0.304 60.910 1.00 83.44 98 SER A C 1
ATOM 782 O O . SER A 1 98 ? -1.636 0.728 59.971 1.00 83.44 98 SER A O 1
ATOM 784 N N . SER A 1 99 ? 0.182 0.903 61.260 1.00 81.56 99 SER A N 1
ATOM 785 C CA . SER A 1 99 ? 0.722 2.106 60.595 1.00 81.56 99 SER A CA 1
ATOM 786 C C . SER A 1 99 ? 0.839 1.944 59.068 1.00 81.56 99 SER A C 1
ATOM 788 O O . SER A 1 99 ? 0.521 2.856 58.299 1.00 81.56 99 SER A O 1
ATOM 790 N N . LYS A 1 100 ? 1.206 0.740 58.603 1.00 84.69 100 LYS A N 1
ATOM 791 C CA . LYS A 1 100 ? 1.282 0.415 57.169 1.00 84.69 100 LYS A CA 1
ATOM 792 C C . LYS A 1 100 ? -0.098 0.418 56.497 1.00 84.69 100 LYS A C 1
ATOM 794 O O . LYS A 1 100 ? -0.222 0.871 55.362 1.00 84.69 100 LYS A O 1
ATOM 799 N N . GLU A 1 101 ? -1.126 -0.063 57.191 1.00 83.69 101 GLU A N 1
ATOM 800 C CA . GLU A 1 101 ? -2.506 -0.128 56.691 1.00 83.69 101 GLU A CA 1
ATOM 801 C C . GLU A 1 101 ? -3.130 1.267 56.617 1.00 83.69 101 GLU A C 1
ATOM 803 O O . GLU A 1 101 ? -3.720 1.616 55.597 1.00 83.69 101 GLU A O 1
ATOM 808 N N . ILE A 1 102 ? -2.892 2.108 57.630 1.00 83.56 102 ILE A N 1
ATOM 809 C CA . ILE A 1 102 ? -3.302 3.521 57.638 1.00 83.56 102 ILE A CA 1
ATOM 810 C C . ILE A 1 102 ? -2.686 4.261 56.442 1.00 83.56 102 ILE A C 1
ATOM 812 O O . ILE A 1 102 ? -3.384 4.974 55.718 1.00 83.56 102 ILE A O 1
ATOM 816 N N . GLY A 1 103 ? -1.386 4.061 56.193 1.00 87.38 103 GLY A N 1
ATOM 817 C CA . GLY A 1 103 ? -0.702 4.644 55.038 1.00 87.38 103 GLY A CA 1
ATOM 818 C C . GLY A 1 103 ? -1.266 4.167 53.694 1.00 87.38 103 GLY A C 1
ATOM 819 O O . GLY A 1 103 ? -1.373 4.955 52.757 1.00 87.38 103 GLY A O 1
ATOM 820 N N . ASN A 1 104 ? -1.663 2.896 53.589 1.00 88.88 104 ASN A N 1
ATOM 821 C CA . ASN A 1 104 ? -2.284 2.349 52.380 1.00 88.88 104 ASN A CA 1
ATOM 822 C C . ASN A 1 104 ? -3.679 2.928 52.126 1.00 88.88 104 ASN A C 1
ATOM 824 O O . ASN A 1 104 ? -3.953 3.340 51.002 1.00 88.88 104 ASN A O 1
ATOM 828 N N . ILE A 1 105 ? -4.528 3.005 53.153 1.00 88.44 105 ILE A N 1
ATOM 829 C CA . ILE A 1 105 ? -5.895 3.534 53.033 1.00 88.44 105 ILE A CA 1
ATOM 830 C C . ILE A 1 105 ? -5.862 5.016 52.646 1.00 88.44 105 ILE A C 1
ATOM 832 O O . ILE A 1 105 ? -6.558 5.417 51.717 1.00 88.44 105 ILE A O 1
ATOM 836 N N . ARG A 1 106 ? -4.981 5.813 53.269 1.00 89.88 106 ARG A N 1
ATOM 837 C CA . ARG A 1 106 ? -4.770 7.227 52.906 1.00 89.88 106 ARG A CA 1
ATOM 838 C C . ARG A 1 106 ? -4.342 7.398 51.451 1.00 89.88 106 ARG A C 1
ATOM 840 O O . ARG A 1 106 ? -4.915 8.212 50.737 1.00 89.88 106 ARG A O 1
ATOM 847 N N . ARG A 1 107 ? -3.361 6.611 50.994 1.00 91.31 107 ARG A N 1
ATOM 848 C CA . ARG A 1 107 ? -2.915 6.637 49.592 1.00 91.31 107 ARG A CA 1
ATOM 849 C C . ARG A 1 107 ? -4.022 6.225 48.627 1.00 91.31 107 ARG A C 1
ATOM 851 O O . ARG A 1 107 ? -4.163 6.853 47.586 1.00 91.31 107 ARG A O 1
ATOM 858 N N . CYS A 1 108 ? -4.795 5.194 48.966 1.00 90.12 108 CYS A N 1
ATOM 859 C CA . CYS A 1 108 ? -5.916 4.727 48.155 1.00 90.12 108 CYS A CA 1
ATOM 860 C C . CYS A 1 108 ? -7.001 5.807 48.023 1.00 90.12 108 CYS A C 1
ATOM 862 O O . CYS A 1 108 ? -7.416 6.113 46.907 1.00 90.12 108 CYS A O 1
ATOM 864 N N . HIS A 1 109 ? -7.392 6.445 49.134 1.00 92.44 109 HIS A N 1
ATOM 865 C CA . HIS A 1 109 ? -8.349 7.559 49.145 1.00 92.44 109 HIS A CA 1
ATOM 866 C C . HIS A 1 109 ? -7.847 8.750 48.321 1.00 92.44 109 HIS A C 1
ATOM 868 O O . HIS A 1 109 ? -8.542 9.192 47.416 1.00 92.44 109 HIS A O 1
ATOM 874 N N . MET A 1 110 ? -6.602 9.191 48.530 1.00 92.75 110 MET A N 1
ATOM 875 C CA . MET A 1 110 ? -6.016 10.272 47.728 1.00 92.75 110 MET A CA 1
ATOM 876 C C . MET A 1 110 ? -5.950 9.938 46.232 1.00 92.75 110 MET A C 1
ATOM 878 O O . MET A 1 110 ? -6.241 10.785 45.392 1.00 92.75 110 MET A O 1
ATOM 882 N N . HIS A 1 111 ? -5.546 8.715 45.880 1.00 93.75 111 HIS A N 1
ATOM 883 C CA . HIS A 1 111 ? -5.404 8.303 44.485 1.00 93.75 111 HIS A CA 1
ATOM 884 C C . HIS A 1 111 ? -6.755 8.200 43.771 1.00 93.75 111 HIS A C 1
ATOM 886 O O . HIS A 1 111 ? -6.880 8.633 42.628 1.00 93.75 111 HIS A O 1
ATOM 892 N N . THR A 1 112 ? -7.763 7.636 44.441 1.00 91.38 112 THR A N 1
ATOM 893 C CA . THR A 1 112 ? -9.125 7.531 43.899 1.00 91.38 112 THR A CA 1
ATOM 894 C C . THR A 1 112 ? -9.800 8.897 43.801 1.00 91.38 112 THR A C 1
ATOM 896 O O . THR A 1 112 ? -10.410 9.159 42.771 1.00 91.38 112 THR A O 1
ATOM 899 N N . ALA A 1 113 ? -9.592 9.797 44.771 1.00 92.94 113 ALA A N 1
ATOM 900 C CA . ALA A 1 113 ? -10.051 11.190 44.710 1.00 92.94 113 ALA A CA 1
ATOM 901 C C . ALA A 1 113 ? -9.459 11.927 43.498 1.00 92.94 113 ALA A C 1
ATOM 903 O O . ALA A 1 113 ? -10.192 12.376 42.627 1.00 92.94 113 ALA A O 1
ATOM 904 N N . ALA A 1 114 ? -8.130 11.916 43.351 1.00 93.75 114 ALA A N 1
ATOM 905 C CA . ALA A 1 114 ? -7.465 12.562 42.218 1.00 93.75 114 ALA A CA 1
ATOM 906 C C . ALA A 1 114 ? -7.861 11.958 40.856 1.00 93.75 114 ALA A C 1
ATOM 908 O O . ALA A 1 114 ? -7.777 12.621 39.824 1.00 93.75 114 ALA A O 1
ATOM 909 N N . LYS A 1 115 ? -8.244 10.675 40.817 1.00 92.19 115 LYS A N 1
ATOM 910 C CA . LYS A 1 115 ? -8.757 10.022 39.606 1.00 92.19 115 LYS A CA 1
ATOM 911 C C . LYS A 1 115 ? -10.199 10.441 39.305 1.00 92.19 115 LYS A C 1
ATOM 913 O O . LYS A 1 115 ? -10.532 10.566 38.129 1.00 92.19 115 LYS A O 1
ATOM 918 N N . CYS A 1 116 ? -11.012 10.638 40.341 1.00 92.75 116 CYS A N 1
ATOM 919 C CA . CYS A 1 116 ? -12.370 11.157 40.243 1.00 92.75 116 CYS A CA 1
ATOM 920 C C . CYS A 1 116 ? -12.359 12.579 39.678 1.00 92.75 116 CYS A C 1
ATOM 922 O O . CYS A 1 116 ? -12.973 12.797 38.640 1.00 92.75 116 CYS A O 1
ATOM 924 N N . ASP A 1 117 ? -11.555 13.478 40.254 1.00 91.50 117 ASP A N 1
ATOM 925 C CA . ASP A 1 117 ? -11.433 14.874 39.809 1.00 91.50 117 ASP A CA 1
ATOM 926 C C . ASP A 1 117 ? -11.059 14.963 38.321 1.00 91.50 117 ASP A C 1
ATOM 928 O O . ASP A 1 117 ? -11.718 15.637 37.537 1.00 91.50 117 ASP A O 1
ATOM 932 N N . LYS A 1 118 ? -10.055 14.187 37.890 1.00 92.81 118 LYS A N 1
ATOM 933 C CA . LYS A 1 118 ? -9.633 14.136 36.478 1.00 92.81 118 LYS A CA 1
ATOM 934 C C . LYS A 1 118 ? -10.716 13.622 35.536 1.00 92.81 118 LYS A C 1
ATOM 936 O O . LYS A 1 118 ? -10.734 13.984 34.366 1.00 92.81 118 LYS A O 1
ATOM 941 N N . LYS A 1 119 ? -11.542 12.673 35.983 1.00 90.94 119 LYS A N 1
ATOM 942 C CA . LYS A 1 119 ? -12.618 12.124 35.147 1.00 90.94 119 LYS A CA 1
ATOM 943 C C . LYS A 1 119 ? -13.829 13.040 35.115 1.00 90.94 119 LYS A C 1
ATOM 945 O O . LYS A 1 119 ? -14.452 13.117 34.064 1.00 90.94 119 LYS A O 1
ATOM 950 N N . GLN A 1 120 ? -14.088 13.747 36.207 1.00 92.88 120 GLN A N 1
ATOM 951 C CA . GLN A 1 120 ? -15.077 14.806 36.267 1.00 92.88 120 GLN A CA 1
ATOM 952 C C . GLN A 1 120 ? -14.716 15.948 35.312 1.00 92.88 120 GLN A C 1
ATOM 954 O O . GLN A 1 120 ? -15.552 16.318 34.505 1.00 92.88 120 GLN A O 1
ATOM 959 N N . GLU A 1 121 ? -13.461 16.412 35.305 1.00 92.94 121 GLU A N 1
ATOM 960 C CA . GLU A 1 121 ? -12.987 17.454 34.376 1.00 92.94 121 GLU A CA 1
ATOM 961 C C . GLU A 1 121 ? -13.262 17.083 32.909 1.00 92.94 121 GLU A C 1
ATOM 963 O O . GLU A 1 121 ? -13.831 17.870 32.163 1.00 92.94 121 GLU A O 1
ATOM 968 N N . VAL A 1 122 ? -12.961 15.839 32.518 1.00 92.00 122 VAL A N 1
ATOM 969 C CA . VAL A 1 122 ? -13.235 15.343 31.157 1.00 92.00 122 VAL A CA 1
ATOM 970 C C . VAL A 1 122 ? -14.736 15.311 30.842 1.00 92.00 122 VAL A C 1
ATOM 972 O O . VAL A 1 122 ? -15.122 15.586 29.712 1.00 92.00 122 VAL A O 1
ATOM 975 N N . VAL A 1 123 ? -15.587 14.948 31.805 1.00 92.12 123 VAL A N 1
ATOM 976 C CA . VAL A 1 123 ? -17.051 14.952 31.633 1.00 92.12 123 VAL A CA 1
ATOM 977 C C . VAL A 1 123 ? -17.568 16.385 31.488 1.00 92.12 123 VAL A C 1
ATOM 979 O O . VAL A 1 123 ? -18.326 16.655 30.561 1.00 92.12 123 VAL A O 1
ATOM 982 N N . GLU A 1 124 ? -17.098 17.307 32.328 1.00 89.81 124 GLU A N 1
ATOM 983 C CA . GLU A 1 124 ? -17.438 18.731 32.262 1.00 89.81 124 GLU A CA 1
ATOM 984 C C . GLU A 1 124 ? -16.973 19.374 30.945 1.00 89.81 124 GLU A C 1
ATOM 986 O O . GLU A 1 124 ? -17.657 20.238 30.400 1.00 89.81 124 GLU A O 1
ATOM 991 N N . ASP A 1 125 ? -15.825 18.958 30.400 1.00 90.56 125 ASP A N 1
ATOM 992 C CA . ASP A 1 125 ? -15.351 19.403 29.086 1.00 90.56 125 ASP A CA 1
ATOM 993 C C . ASP A 1 125 ? -16.319 18.986 27.966 1.00 90.56 125 ASP A C 1
ATOM 995 O O . ASP A 1 125 ? -16.635 19.796 27.091 1.00 90.56 125 ASP A O 1
ATOM 999 N N . PHE A 1 126 ? -16.835 17.751 28.008 1.00 89.69 126 PHE A N 1
ATOM 1000 C CA . PHE A 1 126 ? -17.848 17.281 27.056 1.00 89.69 126 PHE A CA 1
ATOM 1001 C C . PHE A 1 126 ? -19.196 17.992 27.233 1.00 89.69 126 PHE A C 1
ATOM 1003 O O . PHE A 1 126 ? -19.843 18.315 26.238 1.00 89.69 126 PHE A O 1
ATOM 1010 N N . GLU A 1 127 ? -19.609 18.273 28.470 1.00 90.56 127 GLU A N 1
ATOM 1011 C CA . GLU A 1 127 ? -20.835 19.032 28.764 1.00 90.56 127 GLU A CA 1
ATOM 1012 C C . GLU A 1 127 ? -20.742 20.465 28.231 1.00 90.56 127 GLU A C 1
ATOM 1014 O O . GLU A 1 127 ? -21.670 20.939 27.578 1.00 90.56 127 GLU A O 1
ATOM 1019 N N . ARG A 1 128 ? -19.583 21.119 28.398 1.00 88.69 128 ARG A N 1
ATOM 1020 C CA . ARG A 1 128 ? -19.302 22.435 27.803 1.00 88.69 128 ARG A CA 1
ATOM 1021 C C . ARG A 1 128 ? -19.300 22.391 26.277 1.00 88.69 128 ARG A C 1
ATOM 1023 O O . ARG A 1 128 ? -19.780 23.328 25.649 1.00 88.69 128 ARG A O 1
ATOM 1030 N N . GLN A 1 129 ? -18.765 21.327 25.679 1.00 87.38 129 GLN A N 1
ATOM 1031 C CA . GLN A 1 129 ? -18.724 21.164 24.224 1.00 87.38 129 GLN A CA 1
ATOM 1032 C C . GLN A 1 129 ? -20.116 20.944 23.613 1.00 87.38 129 GLN A C 1
ATOM 1034 O O . GLN A 1 129 ? -20.359 21.386 22.492 1.00 87.38 129 GLN A O 1
ATOM 1039 N N . MET A 1 130 ? -21.006 20.241 24.318 1.00 82.31 130 MET A N 1
ATOM 1040 C CA . MET A 1 130 ? -22.357 19.919 23.844 1.00 82.31 130 MET A CA 1
ATOM 1041 C C . MET A 1 130 ? -23.442 20.880 24.345 1.00 82.31 130 MET A C 1
ATOM 1043 O O . MET A 1 130 ? -24.609 20.659 24.034 1.00 82.31 130 MET A O 1
ATOM 1047 N N . GLU A 1 131 ? -23.071 21.927 25.092 1.00 84.69 131 GLU A N 1
ATOM 1048 C CA . GLU A 1 131 ? -24.003 22.894 25.696 1.00 84.69 131 GLU A CA 1
ATOM 1049 C C . GLU A 1 131 ? -25.081 22.210 26.562 1.00 84.69 131 GLU A C 1
ATOM 1051 O O . GLU A 1 131 ? -26.256 22.573 26.543 1.00 84.69 131 GLU A O 1
ATOM 1056 N N . ILE A 1 132 ? -24.682 21.176 27.311 1.00 83.12 132 ILE A N 1
ATOM 1057 C CA . ILE A 1 132 ? -25.581 20.434 28.198 1.00 83.12 132 ILE A CA 1
ATOM 1058 C C . ILE A 1 132 ? -25.656 21.152 29.546 1.00 83.12 132 ILE A C 1
ATOM 1060 O O . ILE A 1 132 ? -24.671 21.221 30.277 1.00 83.12 132 ILE A O 1
ATOM 1064 N N . ASP A 1 133 ? -26.849 21.639 29.886 1.00 75.38 133 ASP A N 1
ATOM 1065 C CA . ASP A 1 133 ? -27.108 22.329 31.156 1.00 75.38 133 ASP A CA 1
ATOM 1066 C C . ASP A 1 133 ? -27.320 21.365 32.343 1.00 75.38 133 ASP A C 1
ATOM 1068 O O . ASP A 1 133 ? -27.098 21.743 33.495 1.00 75.38 133 ASP A O 1
ATOM 1072 N N . GLU A 1 134 ? -27.755 20.122 32.089 1.00 79.94 134 GLU A N 1
ATOM 1073 C CA . GLU A 1 134 ? -28.047 19.120 33.123 1.00 79.94 134 GLU A CA 1
ATOM 1074 C C . GLU A 1 134 ? -27.320 17.793 32.860 1.00 79.94 134 GLU A C 1
ATOM 1076 O O . GLU A 1 134 ? -27.470 17.170 31.809 1.00 79.94 134 GLU A O 1
ATOM 1081 N N . HIS A 1 135 ? -26.556 17.339 33.855 1.00 85.69 135 HIS A N 1
ATOM 1082 C CA . HIS A 1 135 ? -25.816 16.080 33.817 1.00 85.69 135 HIS A CA 1
ATOM 1083 C C . HIS A 1 135 ? -26.730 14.881 33.505 1.00 85.69 135 HIS A C 1
ATOM 1085 O O . HIS A 1 135 ? -27.757 14.679 34.160 1.00 85.69 135 HIS A O 1
ATOM 1091 N N . TRP A 1 136 ? -26.344 14.039 32.540 1.00 89.19 136 TRP A N 1
ATOM 1092 C CA . TRP A 1 136 ? -27.180 12.915 32.108 1.00 89.19 136 TRP A CA 1
ATOM 1093 C C . TRP A 1 136 ? -27.273 11.807 33.161 1.00 89.19 136 TRP A C 1
ATOM 1095 O O . TRP A 1 136 ? -26.410 10.927 33.279 1.00 89.19 136 TRP A O 1
ATOM 1105 N N . SER A 1 137 ? -28.396 11.788 33.873 1.00 84.69 137 SER A N 1
ATOM 1106 C CA . SER A 1 137 ? -28.742 10.702 34.787 1.00 84.69 137 SER A CA 1
ATOM 1107 C C . SER A 1 137 ? -28.949 9.370 34.042 1.00 84.69 137 SER A C 1
ATOM 1109 O O . SER A 1 137 ? -29.183 9.363 32.828 1.00 84.69 137 SER A O 1
ATOM 1111 N N . PRO A 1 138 ? -28.893 8.220 34.739 1.00 84.25 138 PRO A N 1
ATOM 1112 C CA . PRO A 1 138 ? -29.150 6.910 34.134 1.00 84.25 138 PRO A CA 1
ATOM 1113 C C . PRO A 1 138 ? -30.507 6.792 33.419 1.00 84.25 138 PRO A C 1
ATOM 1115 O O . PRO A 1 138 ? -30.633 5.994 32.493 1.00 84.25 138 PRO A O 1
ATOM 1118 N N . ASP A 1 139 ? -31.487 7.612 33.810 1.00 87.25 139 ASP A N 1
ATOM 1119 C CA . ASP A 1 139 ? -32.837 7.638 33.239 1.00 87.25 139 ASP A CA 1
ATOM 1120 C C . ASP A 1 139 ? -32.990 8.655 32.084 1.00 87.25 139 ASP A C 1
ATOM 1122 O O . ASP A 1 139 ? -34.074 8.784 31.510 1.00 87.25 139 ASP A O 1
ATOM 1126 N N . HIS A 1 140 ? -31.928 9.388 31.721 1.00 89.00 140 HIS A N 1
ATOM 1127 C CA . HIS A 1 140 ? -31.979 10.407 30.670 1.00 89.00 140 HIS A CA 1
ATOM 1128 C C . HIS A 1 140 ? -32.187 9.772 29.276 1.00 89.00 140 HIS A C 1
ATOM 1130 O O . HIS A 1 140 ? -31.424 8.878 28.888 1.00 89.00 140 HIS A O 1
ATOM 1136 N N . PRO A 1 141 ? -33.168 10.230 28.471 1.00 86.25 141 PRO A N 1
ATOM 1137 C CA . PRO A 1 141 ? -33.522 9.590 27.200 1.00 86.25 141 PRO A CA 1
ATOM 1138 C C . PRO A 1 141 ? -32.370 9.579 26.186 1.00 86.25 141 PRO A C 1
ATOM 1140 O O . PRO A 1 141 ? -32.157 8.567 25.518 1.00 86.25 141 PRO A O 1
ATOM 1143 N N . GLU A 1 142 ? -31.578 10.652 26.110 1.00 85.75 142 GLU A N 1
ATOM 1144 C CA . GLU A 1 142 ? -30.436 10.737 25.184 1.00 85.75 142 GLU A CA 1
ATOM 1145 C C . GLU A 1 142 ? -29.288 9.813 25.606 1.00 85.75 142 GLU A C 1
ATOM 1147 O O . GLU A 1 142 ? -28.616 9.218 24.762 1.00 85.75 142 GLU A O 1
ATOM 1152 N N . ARG A 1 143 ? -29.125 9.591 26.918 1.00 87.00 143 ARG A N 1
ATOM 1153 C CA . ARG A 1 143 ? -28.164 8.619 27.446 1.00 87.00 143 ARG A CA 1
ATOM 1154 C C . ARG A 1 143 ? -28.589 7.201 27.098 1.00 87.00 143 ARG A C 1
ATOM 1156 O O . ARG A 1 143 ? -27.763 6.422 26.634 1.00 87.00 143 ARG A O 1
ATOM 1163 N N . ILE A 1 144 ? -29.866 6.868 27.290 1.00 86.44 144 ILE A N 1
ATOM 1164 C CA . ILE A 1 144 ? -30.427 5.552 26.945 1.00 86.44 144 ILE A CA 1
ATOM 1165 C C . ILE A 1 144 ? -30.277 5.292 25.442 1.00 86.44 144 ILE A C 1
ATOM 1167 O O . ILE A 1 144 ? -29.8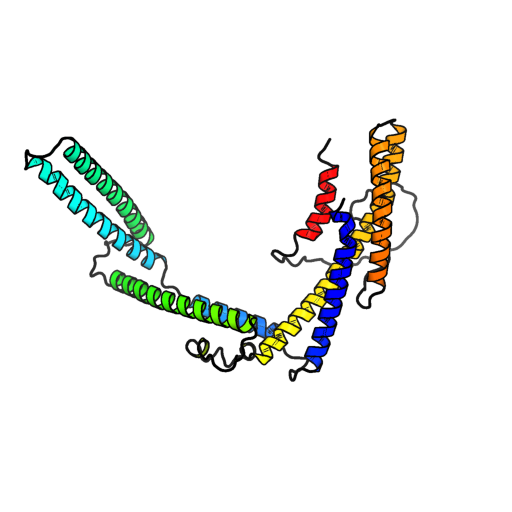65 4.203 25.036 1.00 86.44 144 ILE A O 1
ATOM 1171 N N . GLN A 1 145 ? -30.554 6.300 24.613 1.00 86.69 145 GLN A N 1
ATOM 1172 C CA . GLN A 1 145 ? -30.384 6.217 23.168 1.00 86.69 145 GLN A CA 1
ATOM 1173 C C . GLN A 1 145 ? -28.917 5.979 22.786 1.00 86.69 145 GLN A C 1
ATOM 1175 O O . GLN A 1 145 ? -28.620 5.009 22.089 1.00 86.69 145 GLN A O 1
ATOM 1180 N N . ALA A 1 146 ? -27.985 6.801 23.269 1.00 85.81 146 ALA A N 1
ATOM 1181 C CA . ALA A 1 146 ? -26.559 6.640 22.989 1.00 85.81 146 ALA A CA 1
ATOM 1182 C C . ALA A 1 146 ? -25.998 5.315 23.540 1.00 85.81 146 ALA A C 1
ATOM 1184 O O . ALA A 1 146 ? -25.203 4.657 22.870 1.00 85.81 146 ALA A O 1
ATOM 1185 N N . GLN A 1 147 ? -26.467 4.854 24.702 1.00 86.75 147 GLN A N 1
ATOM 1186 C CA . GLN A 1 147 ? -26.113 3.546 25.253 1.00 86.75 147 GLN A CA 1
ATOM 1187 C C . GLN A 1 147 ? -26.610 2.399 24.361 1.00 86.75 147 GLN A C 1
ATOM 1189 O O . GLN A 1 147 ? -25.872 1.440 24.134 1.00 86.75 147 GLN A O 1
ATOM 1194 N N . SER A 1 148 ? -27.825 2.511 23.816 1.00 85.56 148 SER A N 1
ATOM 1195 C CA . SER A 1 148 ? -28.353 1.583 22.811 1.00 85.56 148 SER A CA 1
ATOM 1196 C C . SER A 1 148 ? -27.503 1.602 21.533 1.00 85.56 148 SER A C 1
ATOM 1198 O O . SER A 1 148 ? -27.120 0.555 21.016 1.00 85.56 148 SER A O 1
ATOM 1200 N N . HIS A 1 149 ? -27.096 2.781 21.053 1.00 81.00 149 HIS A N 1
ATOM 1201 C CA . HIS A 1 149 ? -26.187 2.883 19.907 1.00 81.00 149 HIS A CA 1
ATOM 1202 C C . HIS A 1 149 ? -24.833 2.214 20.172 1.00 81.00 149 HIS A C 1
ATOM 1204 O O . HIS A 1 149 ? -24.328 1.510 19.299 1.00 81.00 149 HIS A O 1
ATOM 1210 N N . ILE A 1 150 ? -24.265 2.369 21.372 1.00 83.69 150 ILE A N 1
ATOM 1211 C CA . ILE A 1 150 ? -23.013 1.707 21.765 1.00 83.69 150 ILE A CA 1
ATOM 1212 C C . ILE A 1 150 ? -23.160 0.184 21.711 1.00 83.69 150 ILE A C 1
ATOM 1214 O O . ILE A 1 150 ? -22.298 -0.493 21.148 1.00 83.69 150 ILE A O 1
ATOM 1218 N N . THR A 1 151 ? -24.229 -0.373 22.284 1.00 85.19 151 THR A N 1
ATOM 1219 C CA . THR A 1 151 ? -24.435 -1.829 22.307 1.00 85.19 151 THR A CA 1
ATOM 1220 C C . THR A 1 151 ? -24.693 -2.383 20.909 1.00 85.19 151 THR A C 1
ATOM 1222 O O . THR A 1 151 ? -24.082 -3.386 20.535 1.00 85.19 151 THR A O 1
ATOM 1225 N N . HIS A 1 152 ? -25.512 -1.703 20.104 1.00 82.00 152 HIS A N 1
ATOM 1226 C CA . HIS A 1 152 ? -25.729 -2.058 18.704 1.00 82.00 152 HIS A CA 1
ATOM 1227 C C . HIS A 1 152 ? -24.430 -1.996 17.893 1.00 82.00 152 HIS A C 1
ATOM 1229 O O . HIS A 1 152 ? -24.119 -2.942 17.174 1.00 82.00 152 HIS A O 1
ATOM 1235 N N . HIS A 1 153 ? -23.627 -0.940 18.045 1.00 81.44 153 HIS A N 1
ATOM 1236 C CA . HIS A 1 153 ? -22.341 -0.824 17.360 1.00 81.44 153 HIS A CA 1
ATOM 1237 C C . HIS A 1 153 ? -21.378 -1.946 17.766 1.00 81.44 153 HIS A C 1
ATOM 1239 O O . HIS A 1 153 ? -20.693 -2.499 16.913 1.00 81.44 153 HIS A O 1
ATOM 1245 N N . LEU A 1 154 ? -21.302 -2.311 19.051 1.00 80.88 154 LEU A N 1
ATOM 1246 C CA . LEU A 1 154 ? -20.455 -3.425 19.497 1.00 80.88 154 LEU A CA 1
ATOM 1247 C C . LEU A 1 154 ? -20.880 -4.756 18.869 1.00 80.88 154 LEU A C 1
ATOM 1249 O O . LEU A 1 154 ? -20.018 -5.533 18.466 1.00 80.88 154 LEU A O 1
ATOM 1253 N N . PHE A 1 155 ? -22.187 -4.997 18.747 1.00 84.38 155 PHE A N 1
ATOM 1254 C CA . PHE A 1 155 ? -22.712 -6.169 18.051 1.00 84.38 155 PHE A CA 1
ATOM 1255 C C . PHE A 1 155 ? -22.340 -6.155 16.564 1.00 84.38 155 PHE A C 1
ATOM 1257 O O . PHE A 1 155 ? -21.748 -7.117 16.083 1.00 84.38 155 PHE A O 1
ATOM 1264 N N . PHE A 1 156 ? -22.617 -5.061 15.848 1.00 78.75 156 PHE A N 1
ATOM 1265 C CA . PHE A 1 156 ? -22.298 -4.967 14.421 1.00 78.75 156 PHE A CA 1
ATOM 1266 C C . PHE A 1 156 ? -20.798 -5.030 14.155 1.00 78.75 156 PHE A C 1
ATOM 1268 O O . PHE A 1 156 ? -20.389 -5.716 13.233 1.00 78.75 156 PHE A O 1
ATOM 1275 N N . LYS A 1 157 ? -19.968 -4.421 15.005 1.00 81.38 157 LYS A N 1
ATOM 1276 C CA . LYS A 1 157 ? -18.513 -4.550 14.913 1.00 81.38 157 LYS A CA 1
ATOM 1277 C C . LYS A 1 157 ? -18.059 -5.999 15.090 1.00 81.38 157 LYS A C 1
ATOM 1279 O O . LYS A 1 157 ? -17.208 -6.458 14.342 1.00 81.38 157 LYS A O 1
ATOM 1284 N N . ALA A 1 158 ? -18.624 -6.728 16.053 1.00 84.69 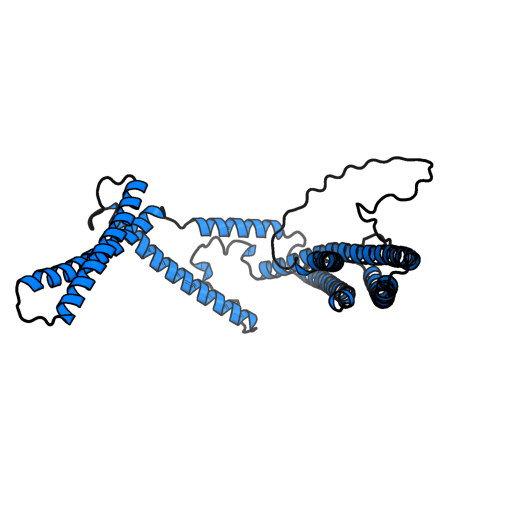158 ALA A N 1
ATOM 1285 C CA . ALA A 1 158 ? -18.305 -8.143 16.228 1.00 84.69 158 ALA A CA 1
ATOM 1286 C C . ALA A 1 158 ? -18.731 -8.979 15.008 1.00 84.69 158 ALA A C 1
ATOM 1288 O O . ALA A 1 158 ? -18.016 -9.902 14.625 1.00 84.69 158 ALA A O 1
ATOM 1289 N N . VAL A 1 159 ? -19.866 -8.647 14.384 1.00 84.31 159 VAL A N 1
ATOM 1290 C CA . VAL A 1 159 ? -20.303 -9.260 13.120 1.00 84.31 159 VAL A CA 1
ATOM 1291 C C . VAL A 1 159 ? -19.324 -8.934 11.990 1.00 84.31 159 VAL A C 1
ATOM 1293 O O . VAL A 1 159 ? -18.854 -9.864 11.340 1.00 84.31 159 VAL A O 1
ATOM 1296 N N . ASP A 1 160 ? -18.956 -7.662 11.811 1.00 77.12 160 ASP A N 1
ATOM 1297 C CA . ASP A 1 160 ? -17.990 -7.215 10.798 1.00 77.12 160 ASP A CA 1
ATOM 1298 C C . ASP A 1 160 ? -16.625 -7.913 10.982 1.00 77.12 160 ASP A C 1
ATOM 1300 O O . ASP A 1 160 ? -16.009 -8.364 10.017 1.00 77.12 160 ASP A O 1
ATOM 1304 N N . ASP A 1 161 ? -16.149 -8.043 12.227 1.00 77.00 161 ASP A N 1
ATOM 1305 C CA . ASP A 1 161 ? -14.883 -8.708 12.556 1.00 77.00 161 ASP A CA 1
ATOM 1306 C C . ASP A 1 161 ? -14.928 -10.205 12.199 1.00 77.00 161 ASP A C 1
ATOM 1308 O O . ASP A 1 161 ? -13.972 -10.742 11.632 1.00 77.00 161 ASP A O 1
ATOM 1312 N N . VAL A 1 162 ? -16.041 -10.887 12.491 1.00 85.38 162 VAL A N 1
ATOM 1313 C CA . VAL A 1 162 ? -16.241 -12.295 12.110 1.00 85.38 162 VAL A CA 1
ATOM 1314 C C . VAL A 1 162 ? -16.326 -12.440 10.593 1.00 85.38 162 VAL A C 1
ATOM 1316 O O . VAL A 1 162 ? -15.670 -13.321 10.038 1.00 85.38 162 VAL A O 1
ATOM 1319 N N . GLU A 1 163 ? -17.077 -11.574 9.913 1.00 79.06 163 GLU A N 1
ATOM 1320 C CA . GLU A 1 163 ? -17.184 -11.561 8.453 1.00 79.06 163 GLU A CA 1
ATOM 1321 C C . GLU A 1 163 ? -15.803 -11.390 7.813 1.00 79.06 163 GLU A C 1
ATOM 1323 O O . GLU A 1 163 ? -15.395 -12.206 6.983 1.00 79.06 163 GLU A O 1
ATOM 1328 N N . ARG A 1 164 ? -15.024 -10.407 8.277 1.00 77.88 164 ARG A N 1
ATOM 1329 C CA . ARG A 1 164 ? -13.651 -10.179 7.820 1.00 77.88 164 ARG A CA 1
ATOM 1330 C C . ARG A 1 164 ? -12.769 -11.407 8.028 1.00 77.88 164 ARG A C 1
ATOM 1332 O O . ARG A 1 164 ? -12.027 -11.769 7.118 1.00 77.88 164 ARG A O 1
ATOM 1339 N N . LEU A 1 165 ? -12.821 -12.043 9.199 1.00 81.88 165 LEU A N 1
ATOM 1340 C CA . LEU A 1 165 ? -12.024 -13.241 9.484 1.00 81.88 165 LEU A CA 1
ATOM 1341 C C . LEU A 1 165 ? -12.394 -14.406 8.561 1.00 81.88 165 LEU A C 1
ATOM 1343 O O . LEU A 1 165 ? -11.505 -15.105 8.073 1.00 81.88 165 LEU A O 1
ATOM 1347 N N . VAL A 1 166 ? -13.686 -14.596 8.285 1.00 80.94 166 VAL A N 1
ATOM 1348 C CA . VAL A 1 166 ? -14.156 -15.623 7.349 1.00 80.94 166 VAL A CA 1
ATOM 1349 C C . VAL A 1 166 ? -13.681 -15.314 5.929 1.00 80.94 166 VAL A C 1
ATOM 1351 O O . VAL A 1 166 ? -13.096 -16.186 5.291 1.00 80.94 166 VAL A O 1
ATOM 1354 N N . VAL A 1 167 ? -13.840 -14.075 5.453 1.00 77.31 167 VAL A N 1
ATOM 1355 C CA . VAL A 1 167 ? -13.373 -13.648 4.122 1.00 77.31 167 VAL A CA 1
ATOM 1356 C C . VAL A 1 167 ? -11.857 -13.800 3.985 1.00 77.31 167 VAL A C 1
ATOM 1358 O O . VAL A 1 167 ? -11.386 -14.361 2.996 1.00 77.31 167 VAL A O 1
ATOM 1361 N N . MET A 1 168 ? -11.082 -13.370 4.986 1.00 75.44 168 MET A N 1
ATOM 1362 C CA . MET A 1 168 ? -9.629 -13.564 5.013 1.00 75.44 168 MET A CA 1
ATOM 1363 C C . MET A 1 168 ? -9.270 -15.045 4.903 1.00 75.44 168 MET A C 1
ATOM 1365 O O . MET A 1 168 ? -8.445 -15.420 4.069 1.00 75.44 168 MET A O 1
ATOM 1369 N N . ARG A 1 169 ? -9.925 -15.900 5.698 1.00 77.75 169 ARG A N 1
ATOM 1370 C CA . ARG A 1 169 ? -9.662 -17.337 5.678 1.00 77.75 169 ARG A CA 1
ATOM 1371 C C . ARG A 1 169 ? -10.007 -17.968 4.330 1.00 77.75 169 ARG A C 1
ATOM 1373 O O . ARG A 1 169 ? -9.266 -18.818 3.845 1.00 77.75 169 ARG A O 1
ATOM 1380 N N . LEU A 1 170 ? -11.104 -17.549 3.708 1.00 66.88 170 LEU A N 1
ATOM 1381 C CA . LEU A 1 170 ? -11.501 -18.011 2.379 1.00 66.88 170 LEU A CA 1
ATOM 1382 C C . LEU A 1 170 ? -10.503 -17.573 1.300 1.00 66.88 170 LEU A C 1
ATOM 1384 O O . LEU A 1 170 ? -10.153 -18.370 0.429 1.00 66.88 170 LEU A O 1
ATOM 1388 N N . LEU A 1 171 ? -9.989 -16.343 1.375 1.00 67.69 171 LEU A N 1
ATOM 1389 C CA . LEU A 1 171 ? -8.972 -15.855 0.444 1.00 67.69 171 LEU A CA 1
ATOM 1390 C C . LEU A 1 171 ? -7.660 -16.640 0.579 1.00 67.69 171 LEU A C 1
ATOM 1392 O O . LEU A 1 171 ? -7.059 -17.007 -0.429 1.00 67.69 171 LEU A O 1
ATOM 1396 N N . GLU A 1 172 ? -7.231 -16.941 1.806 1.00 70.94 172 GLU A N 1
ATOM 1397 C CA . GLU A 1 172 ? -6.082 -17.821 2.063 1.00 70.94 172 GLU A CA 1
ATOM 1398 C C . GLU A 1 172 ? -6.276 -19.204 1.430 1.00 70.94 172 GLU A C 1
ATOM 1400 O O . GLU A 1 172 ? -5.384 -19.698 0.744 1.00 70.94 172 GLU A O 1
ATOM 1405 N N . LEU A 1 173 ? -7.449 -19.818 1.615 1.00 68.88 173 LEU A N 1
ATOM 1406 C CA . LEU A 1 173 ? -7.763 -21.134 1.047 1.00 68.88 173 LEU A CA 1
ATOM 1407 C C . LEU A 1 173 ? -7.825 -21.109 -0.487 1.00 68.88 173 LEU A C 1
ATOM 1409 O O . LEU A 1 173 ? -7.362 -22.045 -1.137 1.00 68.88 173 LEU A O 1
ATOM 1413 N N . THR A 1 174 ? -8.317 -20.011 -1.062 1.00 64.62 174 THR A N 1
ATOM 1414 C CA . THR A 1 174 ? -8.343 -19.795 -2.516 1.00 64.62 174 THR A CA 1
ATOM 1415 C C . THR A 1 174 ? -6.925 -19.683 -3.080 1.00 64.62 174 THR A C 1
ATOM 1417 O O . THR A 1 174 ? -6.607 -20.314 -4.087 1.00 64.62 174 THR A O 1
ATOM 1420 N N . LYS A 1 175 ? -6.031 -18.951 -2.398 1.00 60.44 175 LYS A N 1
ATOM 1421 C CA . LYS A 1 175 ? -4.605 -18.862 -2.766 1.00 60.44 175 LYS A CA 1
ATOM 1422 C C . LYS A 1 175 ? -3.895 -20.219 -2.714 1.00 60.44 175 LYS A C 1
ATOM 1424 O O . LYS A 1 175 ? -2.948 -20.433 -3.461 1.00 60.44 175 LYS A O 1
ATOM 1429 N N . LEU A 1 176 ? -4.363 -21.142 -1.873 1.00 67.75 176 LEU A N 1
ATOM 1430 C CA . LEU A 1 176 ? -3.835 -22.505 -1.756 1.00 67.75 176 LEU A CA 1
ATOM 1431 C C . LEU A 1 176 ? -4.403 -23.488 -2.801 1.00 67.75 176 LEU A C 1
ATOM 1433 O O . LEU A 1 176 ? -4.189 -24.691 -2.666 1.00 67.75 176 LEU A O 1
ATOM 1437 N N . GLN A 1 177 ? -5.116 -23.004 -3.831 1.00 59.09 177 GLN A N 1
ATOM 1438 C CA . GLN A 1 177 ? -5.729 -23.826 -4.890 1.00 59.09 177 GLN A CA 1
ATOM 1439 C C . GLN A 1 177 ? -6.629 -24.954 -4.347 1.00 59.09 177 GLN A C 1
ATOM 1441 O O . GLN A 1 177 ? -6.798 -25.995 -4.981 1.00 59.09 177 GLN A O 1
ATOM 1446 N N . MET A 1 178 ? -7.227 -24.763 -3.165 1.00 50.66 178 MET A N 1
ATOM 1447 C CA . MET A 1 178 ? -8.221 -25.688 -2.630 1.00 50.66 178 MET A CA 1
ATOM 1448 C C . MET A 1 178 ? -9.588 -25.313 -3.212 1.00 50.66 178 MET A C 1
ATOM 1450 O O . MET A 1 178 ? -10.204 -24.326 -2.826 1.00 50.66 178 MET A O 1
ATOM 1454 N N . ASN A 1 179 ? -9.990 -26.093 -4.212 1.00 45.50 179 ASN A N 1
ATOM 1455 C CA . ASN A 1 179 ? -11.201 -26.006 -5.029 1.00 45.50 179 ASN A CA 1
ATOM 1456 C C . ASN A 1 179 ? -12.466 -25.503 -4.299 1.00 45.50 179 ASN A C 1
ATOM 1458 O O . ASN A 1 179 ? -12.801 -26.014 -3.233 1.00 45.50 179 ASN A O 1
ATOM 1462 N N . GLY A 1 180 ? -13.243 -24.639 -4.974 1.00 45.94 180 GLY A N 1
ATOM 1463 C CA . GLY A 1 180 ? -14.686 -24.478 -4.720 1.00 45.94 180 GLY A CA 1
ATOM 1464 C C . GLY A 1 180 ? -15.195 -23.048 -4.512 1.00 45.94 180 GLY A C 1
ATOM 1465 O O . GLY A 1 180 ? -15.848 -22.780 -3.512 1.00 45.94 180 GLY A O 1
ATOM 1466 N N . LEU A 1 181 ? -14.961 -22.128 -5.456 1.00 44.62 181 LEU A N 1
ATOM 1467 C CA . LEU A 1 181 ? -15.506 -20.754 -5.420 1.00 44.62 181 LEU A CA 1
ATOM 1468 C C . LEU A 1 181 ? -17.023 -20.651 -5.699 1.00 44.62 181 LEU A C 1
ATOM 1470 O O . LEU A 1 181 ? -17.536 -19.564 -5.940 1.00 44.62 181 LEU A O 1
ATOM 1474 N N . THR A 1 182 ? -17.765 -21.756 -5.683 1.00 42.91 182 THR A N 1
ATOM 1475 C CA . THR A 1 182 ? -19.185 -21.768 -6.068 1.00 42.91 182 THR A CA 1
ATOM 1476 C C . THR A 1 182 ? -20.169 -21.608 -4.911 1.00 42.91 182 THR A C 1
ATOM 1478 O O . THR A 1 182 ? -21.364 -21.568 -5.175 1.00 42.91 182 THR A O 1
ATOM 1481 N N . GLU A 1 183 ? -19.730 -21.526 -3.651 1.00 44.72 183 GLU A N 1
ATOM 1482 C CA . GLU A 1 183 ? -20.655 -21.722 -2.522 1.00 44.72 183 GLU A CA 1
ATOM 1483 C C . GLU A 1 183 ? -20.486 -20.739 -1.357 1.00 44.72 183 GLU A C 1
ATOM 1485 O O . GLU A 1 183 ? -20.502 -21.177 -0.220 1.00 44.72 183 GLU A O 1
ATOM 1490 N N . PHE A 1 184 ? -20.334 -19.423 -1.557 1.00 52.12 184 PHE A N 1
ATOM 1491 C CA . PHE A 1 184 ? -20.366 -18.518 -0.390 1.00 52.12 184 PHE A CA 1
ATOM 1492 C C . PHE A 1 184 ? -21.169 -17.237 -0.611 1.00 52.12 184 PHE A C 1
ATOM 1494 O O . PHE A 1 184 ? -20.654 -16.166 -0.920 1.00 52.12 184 PHE A O 1
ATOM 1501 N N . ASP A 1 185 ? -22.456 -17.376 -0.302 1.00 51.25 185 ASP A N 1
ATOM 1502 C CA . ASP A 1 185 ? -23.497 -16.357 -0.144 1.00 51.25 185 ASP A CA 1
ATOM 1503 C C . ASP A 1 185 ? -23.267 -15.430 1.078 1.00 51.25 185 ASP A C 1
ATOM 1505 O O . ASP A 1 185 ? -24.197 -14.834 1.613 1.00 51.25 185 ASP A O 1
ATOM 1509 N N . LEU A 1 186 ? -22.046 -15.287 1.600 1.00 47.41 186 LEU A N 1
ATOM 1510 C CA . LEU A 1 186 ? -21.807 -14.464 2.800 1.00 47.41 186 LEU A CA 1
ATOM 1511 C C . LEU A 1 186 ? -21.876 -12.962 2.497 1.00 47.41 186 LEU A C 1
ATOM 1513 O O . LEU A 1 186 ? -22.483 -12.220 3.260 1.00 47.41 186 LEU A O 1
ATOM 1517 N N . LEU A 1 187 ? -21.411 -12.545 1.315 1.00 48.25 187 LEU A N 1
ATOM 1518 C CA . LEU A 1 187 ? -21.651 -11.192 0.792 1.00 48.25 187 LEU A CA 1
ATOM 1519 C C . LEU A 1 187 ? -23.102 -10.983 0.307 1.00 48.25 187 LEU A C 1
ATOM 1521 O O . LEU A 1 187 ? -23.464 -9.873 -0.073 1.00 48.25 187 LEU A O 1
ATOM 1525 N N . SER A 1 188 ? -23.946 -12.027 0.298 1.00 49.38 188 SER A N 1
ATOM 1526 C CA . SER A 1 188 ? -25.344 -11.931 -0.165 1.00 49.38 188 SER A CA 1
ATOM 1527 C C . SER A 1 188 ? -26.277 -11.242 0.821 1.00 49.38 188 SER A C 1
ATOM 1529 O O . SER A 1 188 ? -27.284 -10.661 0.421 1.00 49.38 188 SER A O 1
ATOM 1531 N N . HIS A 1 189 ? -25.937 -11.273 2.110 1.00 46.38 189 HIS A N 1
ATOM 1532 C CA . HIS A 1 189 ? -26.887 -10.941 3.166 1.00 46.38 189 HIS A CA 1
ATOM 1533 C C . HIS A 1 189 ? -26.913 -9.457 3.554 1.00 46.38 189 HIS A C 1
ATOM 1535 O O . HIS A 1 189 ? -27.776 -9.078 4.342 1.00 46.38 189 HIS A O 1
ATOM 1541 N N . ASN A 1 190 ? -26.018 -8.613 3.020 1.00 52.69 190 ASN A N 1
ATOM 1542 C CA . ASN A 1 190 ? -25.903 -7.214 3.461 1.00 52.69 190 ASN A CA 1
ATOM 1543 C C . ASN A 1 190 ? -26.321 -6.163 2.415 1.00 52.69 190 ASN A C 1
ATOM 1545 O O . ASN A 1 190 ? -26.729 -5.071 2.798 1.00 52.69 190 ASN A O 1
ATOM 1549 N N . ASP A 1 191 ? -26.302 -6.476 1.114 1.00 54.28 191 ASP A N 1
ATOM 1550 C CA . ASP A 1 191 ? -26.908 -5.610 0.093 1.00 54.28 191 ASP A CA 1
ATOM 1551 C C . ASP A 1 191 ? -27.146 -6.400 -1.209 1.00 54.28 191 ASP A C 1
ATOM 1553 O O . ASP A 1 191 ? -26.230 -6.634 -2.002 1.00 54.28 191 ASP A O 1
ATOM 1557 N N . GLY A 1 192 ? -28.399 -6.789 -1.476 1.00 56.97 192 GLY A N 1
ATOM 1558 C CA . GLY A 1 192 ? -28.782 -7.510 -2.704 1.00 56.97 192 GLY A CA 1
ATOM 1559 C C . GLY A 1 192 ? -28.471 -6.751 -4.006 1.00 56.97 192 GLY A C 1
ATOM 1560 O O . GLY A 1 192 ? -28.547 -7.326 -5.086 1.00 56.97 192 GLY A O 1
ATOM 1561 N N . GLN A 1 193 ? -28.086 -5.472 -3.912 1.00 60.66 193 GLN A N 1
ATOM 1562 C CA . GLN A 1 193 ? -27.668 -4.634 -5.038 1.00 60.66 193 GLN A CA 1
ATOM 1563 C C . GLN A 1 193 ? -26.199 -4.819 -5.452 1.00 60.66 193 GLN A C 1
ATOM 1565 O O . GLN A 1 193 ? -25.817 -4.365 -6.530 1.00 60.66 193 GLN A O 1
ATOM 1570 N N . ILE A 1 194 ? -25.347 -5.432 -4.621 1.00 62.84 194 ILE A N 1
ATOM 1571 C CA . ILE A 1 194 ? -23.926 -5.637 -4.957 1.00 62.84 194 ILE A CA 1
ATOM 1572 C C . ILE A 1 194 ? -23.786 -6.807 -5.925 1.00 62.84 194 ILE A C 1
ATOM 1574 O O . ILE A 1 194 ? -23.126 -6.679 -6.948 1.00 62.84 194 ILE A O 1
ATOM 1578 N N . GLN A 1 195 ? -24.486 -7.912 -5.663 1.00 63.69 195 GLN A N 1
ATOM 1579 C CA . GLN A 1 195 ? -24.458 -9.097 -6.525 1.00 63.69 195 GLN A CA 1
ATOM 1580 C C . GLN A 1 195 ? -25.064 -8.861 -7.913 1.00 63.69 195 GLN A C 1
ATOM 1582 O O . GLN A 1 195 ? -24.741 -9.572 -8.859 1.00 63.69 195 GLN A O 1
ATOM 1587 N N . THR A 1 196 ? -25.934 -7.858 -8.053 1.00 71.75 196 THR A N 1
ATOM 1588 C CA . THR A 1 196 ? -26.500 -7.472 -9.351 1.00 71.75 196 THR A CA 1
ATOM 1589 C C . THR A 1 196 ? -25.531 -6.671 -10.220 1.00 71.75 196 THR A C 1
ATOM 1591 O O . THR A 1 196 ? -25.831 -6.431 -11.388 1.00 71.75 196 THR A O 1
ATOM 1594 N N . LYS A 1 197 ? -24.393 -6.221 -9.673 1.00 77.19 197 LYS A N 1
ATOM 1595 C CA . LYS A 1 197 ? -23.405 -5.432 -10.418 1.00 77.19 197 LYS A CA 1
ATOM 1596 C C . LYS A 1 197 ? -22.451 -6.345 -11.174 1.00 77.19 197 LYS A C 1
ATOM 1598 O O . LYS A 1 197 ? -22.032 -7.381 -10.665 1.00 77.19 197 LYS A O 1
ATOM 1603 N N . GLN A 1 198 ? -22.084 -5.937 -12.386 1.00 75.62 198 GLN A N 1
ATOM 1604 C CA . GLN A 1 198 ? -21.225 -6.734 -13.265 1.00 75.62 198 GLN A CA 1
ATOM 1605 C C . GLN A 1 198 ? -19.836 -6.974 -12.658 1.00 75.62 198 GLN A C 1
ATOM 1607 O O . GLN A 1 198 ? -19.351 -8.099 -12.715 1.00 75.62 198 GLN A O 1
ATOM 1612 N N . TRP A 1 199 ? -19.264 -5.988 -11.959 1.00 78.06 199 TRP A N 1
ATOM 1613 C CA . TRP A 1 199 ? -17.982 -6.124 -11.255 1.00 78.06 199 TRP A CA 1
ATOM 1614 C C . TRP A 1 199 ? -17.989 -7.122 -10.084 1.00 78.06 199 TRP A C 1
ATOM 1616 O O . TRP A 1 199 ? -16.930 -7.592 -9.669 1.00 78.06 199 TRP A O 1
ATOM 1626 N N . ALA A 1 200 ? -19.161 -7.510 -9.568 1.00 73.81 200 ALA A N 1
ATOM 1627 C CA . ALA A 1 200 ? -19.270 -8.551 -8.544 1.00 73.81 200 ALA A CA 1
ATOM 1628 C C . ALA A 1 200 ? -19.219 -9.977 -9.130 1.00 73.81 200 ALA A C 1
ATOM 1630 O O . ALA A 1 200 ? -19.071 -10.945 -8.382 1.00 73.81 200 ALA A O 1
ATOM 1631 N N . ASN A 1 201 ? -19.323 -10.132 -10.458 1.00 78.44 201 ASN A N 1
ATOM 1632 C CA . ASN A 1 201 ? -19.215 -11.424 -11.131 1.00 78.44 201 ASN A CA 1
ATOM 1633 C C . ASN A 1 201 ? -17.749 -11.915 -11.123 1.00 78.44 201 ASN A C 1
ATOM 1635 O O . ASN A 1 201 ? -16.882 -11.216 -11.646 1.00 78.44 201 ASN A O 1
ATOM 1639 N N . PRO A 1 202 ? -17.448 -13.129 -10.618 1.00 79.00 202 PRO A N 1
ATOM 1640 C CA . PRO A 1 202 ? -16.081 -13.653 -10.562 1.00 79.00 202 PRO A CA 1
ATOM 1641 C C . PRO A 1 202 ? -15.351 -13.702 -11.911 1.00 79.00 202 PRO A C 1
ATOM 1643 O O . PRO A 1 202 ? -14.164 -13.392 -11.969 1.00 79.00 202 PRO A O 1
ATOM 1646 N N . LEU A 1 203 ? -16.051 -14.061 -12.994 1.00 79.31 203 LEU A N 1
ATOM 1647 C CA . LEU A 1 203 ? -15.461 -14.118 -14.337 1.00 79.31 203 LEU A CA 1
ATOM 1648 C C . LEU A 1 203 ? -15.133 -12.718 -14.857 1.00 79.31 203 LEU A C 1
ATOM 1650 O O . LEU A 1 203 ? -14.069 -12.505 -15.432 1.00 79.31 203 LEU A O 1
ATOM 1654 N N . TYR A 1 204 ? -16.028 -11.759 -14.608 1.00 83.38 204 TYR A N 1
ATOM 1655 C CA . TYR A 1 204 ? -15.791 -10.356 -14.937 1.00 83.38 204 TYR A CA 1
ATOM 1656 C C . TYR A 1 204 ? -14.603 -9.811 -14.143 1.00 83.38 204 TYR A C 1
ATOM 1658 O O . TYR A 1 204 ? -13.734 -9.160 -14.706 1.00 83.38 204 TYR A O 1
ATOM 1666 N N . ARG A 1 205 ? -14.516 -10.132 -12.848 1.00 83.25 205 ARG A N 1
ATOM 1667 C CA . ARG A 1 205 ? -13.422 -9.691 -11.978 1.00 83.25 205 ARG A CA 1
ATOM 1668 C C . ARG A 1 205 ? -12.073 -10.232 -12.436 1.00 83.25 205 ARG A C 1
ATOM 1670 O O . ARG A 1 205 ? -11.109 -9.483 -12.495 1.00 83.25 205 ARG A O 1
ATOM 1677 N N . GLN A 1 206 ? -12.019 -11.513 -12.803 1.00 82.44 206 GLN A N 1
ATOM 1678 C CA . GLN A 1 206 ? -10.812 -12.116 -13.363 1.00 82.44 206 GLN A CA 1
ATOM 1679 C C . GLN A 1 206 ? -10.391 -11.414 -14.661 1.00 82.44 206 GLN A C 1
ATOM 1681 O O . GLN A 1 206 ? -9.212 -11.112 -14.829 1.00 82.44 206 GLN A O 1
ATOM 1686 N N . ALA A 1 207 ? -11.343 -11.120 -15.552 1.00 85.50 207 ALA A N 1
ATOM 1687 C CA . ALA A 1 207 ? -11.067 -10.390 -16.785 1.00 85.50 207 ALA A CA 1
ATOM 1688 C C . ALA A 1 207 ? -10.617 -8.945 -16.531 1.00 85.50 207 ALA A C 1
ATOM 1690 O O . ALA A 1 207 ? -9.658 -8.495 -17.149 1.00 85.50 207 ALA A O 1
ATOM 1691 N N . SER A 1 208 ? -11.249 -8.260 -15.580 1.00 85.56 208 SER A N 1
ATOM 1692 C CA . SER A 1 208 ? -10.896 -6.907 -15.156 1.00 85.56 208 SER A CA 1
ATOM 1693 C C . SER A 1 208 ? -9.477 -6.844 -14.587 1.00 85.56 208 SER A C 1
ATOM 1695 O O . SER A 1 208 ? -8.694 -6.000 -15.008 1.00 85.56 208 SER A O 1
ATOM 1697 N N . THR A 1 209 ? -9.097 -7.776 -13.704 1.00 86.88 209 THR A N 1
ATOM 1698 C CA . THR A 1 209 ? -7.722 -7.859 -13.183 1.00 86.88 209 THR A CA 1
ATOM 1699 C C . THR A 1 209 ? -6.711 -8.048 -14.308 1.00 86.88 209 THR A C 1
ATOM 1701 O O . THR A 1 209 ? -5.752 -7.293 -14.383 1.00 86.88 209 THR A O 1
ATOM 1704 N N . GLN A 1 210 ? -6.955 -8.993 -15.222 1.00 86.19 210 GLN A N 1
ATOM 1705 C CA . GLN A 1 210 ? -6.063 -9.209 -16.365 1.00 86.19 210 GLN A CA 1
ATOM 1706 C C . GLN A 1 210 ? -5.967 -7.960 -17.251 1.00 86.19 210 GLN A C 1
ATOM 1708 O O . GLN A 1 210 ? -4.872 -7.583 -17.651 1.00 86.19 210 GLN A O 1
ATOM 1713 N N . TYR A 1 211 ? -7.089 -7.285 -17.525 1.00 89.56 211 TYR A N 1
ATOM 1714 C CA . TYR A 1 211 ? -7.099 -6.027 -18.273 1.00 89.56 211 TYR A CA 1
ATOM 1715 C C . TYR A 1 211 ? -6.194 -4.974 -17.619 1.00 89.56 211 TYR A C 1
ATOM 1717 O O . TYR A 1 211 ? -5.308 -4.446 -18.292 1.00 89.56 211 TYR A O 1
ATOM 1725 N N . PHE A 1 212 ? -6.368 -4.714 -16.318 1.00 89.56 212 PHE A N 1
ATOM 1726 C CA . PHE A 1 212 ? -5.568 -3.721 -15.597 1.00 89.56 212 PHE A CA 1
ATOM 1727 C C . PHE A 1 212 ? -4.093 -4.120 -15.484 1.00 89.56 212 PHE A C 1
ATOM 1729 O O . PHE A 1 212 ? -3.235 -3.258 -15.654 1.00 89.56 212 PHE A O 1
ATOM 1736 N N . ASP A 1 213 ? -3.773 -5.408 -15.320 1.00 87.56 213 ASP A N 1
ATOM 1737 C CA . ASP A 1 213 ? -2.390 -5.901 -15.381 1.00 87.56 213 ASP A CA 1
ATOM 1738 C C . ASP A 1 213 ? -1.737 -5.546 -16.731 1.00 87.56 213 ASP A C 1
ATOM 1740 O O . ASP A 1 213 ? -0.593 -5.090 -16.783 1.00 87.56 213 ASP A O 1
ATOM 1744 N N . GLY A 1 214 ? -2.472 -5.692 -17.839 1.00 90.50 214 GLY A N 1
ATOM 1745 C CA . GLY A 1 214 ? -1.996 -5.306 -19.167 1.00 90.50 214 GLY A CA 1
ATOM 1746 C C . GLY A 1 214 ? -1.905 -3.796 -19.390 1.00 90.50 214 GLY A C 1
ATOM 1747 O O . GLY A 1 214 ? -0.997 -3.351 -20.096 1.00 90.50 214 GLY A O 1
ATOM 1748 N N . VAL A 1 215 ? -2.815 -3.001 -18.817 1.00 90.25 215 VAL A N 1
ATOM 1749 C CA . VAL A 1 215 ? -2.735 -1.528 -18.840 1.00 90.25 215 VAL A CA 1
ATOM 1750 C C . VAL A 1 215 ? -1.487 -1.066 -18.090 1.00 90.25 215 VAL A C 1
ATOM 1752 O O . VAL A 1 215 ? -0.646 -0.390 -18.682 1.00 90.25 215 VAL A O 1
ATOM 1755 N N . HIS A 1 216 ? -1.290 -1.532 -16.857 1.00 90.06 216 HIS A N 1
ATOM 1756 C CA . HIS A 1 216 ? -0.109 -1.210 -16.057 1.00 90.06 216 HIS A CA 1
ATOM 1757 C C . HIS A 1 216 ? 1.188 -1.682 -16.708 1.00 90.06 216 HIS A C 1
ATOM 1759 O O . HIS A 1 216 ? 2.187 -0.970 -16.690 1.00 90.06 216 HIS A O 1
ATOM 1765 N N . ALA A 1 217 ? 1.189 -2.850 -17.351 1.00 92.75 217 ALA A N 1
ATOM 1766 C CA . ALA A 1 217 ? 2.361 -3.310 -18.083 1.00 92.75 217 ALA A CA 1
ATOM 1767 C C . ALA A 1 217 ? 2.713 -2.385 -19.266 1.00 92.75 217 ALA A C 1
ATOM 1769 O O . ALA A 1 217 ? 3.892 -2.149 -19.529 1.00 92.75 217 ALA A O 1
ATOM 1770 N N . LYS A 1 218 ? 1.720 -1.811 -19.966 1.00 91.81 218 LYS A N 1
ATOM 1771 C CA . LYS A 1 218 ? 1.964 -0.804 -21.020 1.00 91.81 218 LYS A CA 1
ATOM 1772 C C . LYS A 1 218 ? 2.536 0.491 -20.448 1.00 91.81 218 LYS A C 1
ATOM 1774 O O . LYS A 1 218 ? 3.474 1.036 -21.030 1.00 91.81 218 LYS A O 1
ATOM 1779 N N . GLU A 1 219 ? 1.996 0.968 -19.330 1.00 92.81 219 GLU A N 1
ATOM 1780 C CA . GLU A 1 219 ? 2.510 2.143 -18.613 1.00 92.81 219 GLU A CA 1
ATOM 1781 C C . GLU A 1 219 ? 3.955 1.918 -18.153 1.00 92.81 219 GLU A C 1
ATOM 1783 O O . GLU A 1 219 ? 4.825 2.758 -18.383 1.00 92.81 219 GLU A O 1
ATOM 1788 N N . GLU A 1 220 ? 4.253 0.741 -17.601 1.00 92.62 220 GLU A N 1
ATOM 1789 C CA . GLU A 1 220 ? 5.599 0.384 -17.159 1.00 92.62 220 GLU A CA 1
ATOM 1790 C C . GLU A 1 220 ? 6.584 0.324 -18.338 1.00 92.62 220 GLU A C 1
ATOM 1792 O O . GLU A 1 220 ? 7.708 0.800 -18.212 1.00 92.62 220 GLU A O 1
ATOM 1797 N N . VAL A 1 221 ? 6.181 -0.147 -19.528 1.00 92.06 221 VAL A N 1
ATOM 1798 C CA . VAL A 1 221 ? 7.025 -0.047 -20.741 1.00 92.06 221 VAL A CA 1
ATOM 1799 C C . VAL A 1 221 ? 7.327 1.412 -21.095 1.00 92.06 221 VAL A C 1
ATOM 1801 O O . VAL A 1 221 ? 8.472 1.745 -21.419 1.00 92.06 221 VAL A O 1
ATOM 1804 N N . GLN A 1 222 ? 6.330 2.301 -21.036 1.00 90.94 222 GLN A N 1
ATOM 1805 C CA . GLN A 1 222 ? 6.536 3.730 -21.301 1.00 90.94 222 GLN A CA 1
ATOM 1806 C C . GLN A 1 222 ? 7.500 4.350 -20.288 1.00 90.94 222 GLN A C 1
ATOM 1808 O O . GLN A 1 222 ? 8.421 5.071 -20.678 1.00 90.94 222 GLN A O 1
ATOM 1813 N N . ARG A 1 223 ? 7.341 4.013 -19.008 1.00 91.56 223 ARG A N 1
ATOM 1814 C CA . ARG A 1 223 ? 8.227 4.449 -17.931 1.00 91.56 223 ARG A CA 1
ATOM 1815 C C . ARG A 1 223 ? 9.648 3.916 -18.103 1.00 91.56 223 ARG A C 1
ATOM 1817 O O . ARG A 1 223 ? 10.602 4.685 -18.056 1.00 91.56 223 ARG A O 1
ATOM 1824 N N . LEU A 1 224 ? 9.816 2.625 -18.376 1.00 92.19 224 LEU A N 1
ATOM 1825 C CA . LEU A 1 224 ? 11.130 2.021 -18.600 1.00 92.19 224 LEU A CA 1
ATOM 1826 C C . LEU A 1 224 ? 11.832 2.619 -19.825 1.00 92.19 224 LEU A C 1
ATOM 1828 O O . LEU A 1 224 ? 13.050 2.782 -19.803 1.00 92.19 224 LEU A O 1
ATOM 1832 N N . ASN A 1 225 ? 11.091 3.011 -20.869 1.00 89.88 225 ASN A N 1
ATOM 1833 C CA . ASN A 1 225 ? 11.664 3.772 -21.982 1.00 89.88 225 ASN A CA 1
ATOM 1834 C C . ASN A 1 225 ? 12.288 5.095 -21.489 1.00 89.88 225 ASN A C 1
ATOM 1836 O O . ASN A 1 225 ? 13.342 5.492 -21.994 1.00 89.88 225 ASN A O 1
ATOM 1840 N N . VAL A 1 226 ? 11.673 5.763 -20.503 1.00 89.88 226 VAL A N 1
ATOM 1841 C CA . VAL A 1 226 ? 12.216 6.978 -19.873 1.00 89.88 226 VAL A CA 1
ATOM 1842 C C . VAL A 1 226 ? 13.515 6.691 -19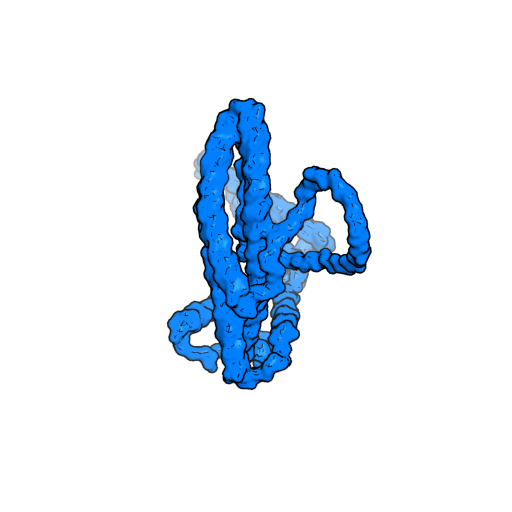.137 1.00 89.88 226 VAL A C 1
ATOM 1844 O O . VAL A 1 226 ? 14.523 7.335 -19.422 1.00 89.88 226 VAL A O 1
ATOM 1847 N N . GLU A 1 227 ? 13.510 5.680 -18.274 1.00 91.06 227 GLU A N 1
ATOM 1848 C CA . GLU A 1 227 ? 14.670 5.302 -17.459 1.00 91.06 227 GLU A CA 1
ATOM 1849 C C . GLU A 1 227 ? 15.866 4.853 -18.301 1.00 91.06 227 GLU A C 1
ATOM 1851 O O . GLU A 1 227 ? 17.013 5.212 -18.028 1.00 91.06 227 GLU A O 1
ATOM 1856 N N . VAL A 1 228 ? 15.614 4.116 -19.386 1.00 90.62 228 VAL A N 1
ATOM 1857 C CA . VAL A 1 228 ? 16.652 3.770 -20.365 1.00 90.62 228 VAL A CA 1
ATOM 1858 C C . VAL A 1 228 ? 17.257 5.034 -20.979 1.00 90.62 228 VAL A C 1
ATOM 1860 O O . VAL A 1 228 ? 18.475 5.113 -21.135 1.00 90.62 228 VAL A O 1
ATOM 1863 N N . GLY A 1 229 ? 16.428 6.038 -21.278 1.00 87.81 229 GLY A N 1
ATOM 1864 C CA . GLY A 1 229 ? 16.886 7.349 -21.736 1.00 87.81 229 GLY A CA 1
ATOM 1865 C C . GLY A 1 229 ? 17.751 8.068 -20.698 1.00 87.81 229 GLY A C 1
ATOM 1866 O O . GLY A 1 229 ? 18.825 8.557 -21.040 1.00 87.81 229 GLY A O 1
ATOM 1867 N N . HIS A 1 230 ? 17.343 8.077 -19.428 1.00 89.38 230 HIS A N 1
ATOM 1868 C CA . HIS A 1 230 ? 18.133 8.668 -18.344 1.00 89.38 230 HIS A CA 1
ATOM 1869 C C . HIS A 1 230 ? 19.492 7.986 -18.178 1.00 89.38 230 HIS A C 1
ATOM 1871 O O . HIS A 1 230 ? 20.511 8.669 -18.072 1.00 89.38 230 HIS A O 1
ATOM 1877 N N . LEU A 1 231 ? 19.535 6.652 -18.225 1.00 92.19 231 LEU A N 1
ATOM 1878 C CA . LEU A 1 231 ? 20.790 5.908 -18.148 1.00 92.19 231 LEU A CA 1
ATOM 1879 C C . LEU A 1 231 ? 21.710 6.226 -19.336 1.00 92.19 231 LEU A C 1
ATOM 1881 O O . LEU A 1 231 ? 22.910 6.411 -19.148 1.00 92.19 231 LEU A O 1
ATOM 1885 N N . MET A 1 232 ? 21.161 6.340 -20.548 1.00 90.31 232 MET A N 1
ATOM 1886 C CA . MET A 1 232 ? 21.930 6.761 -21.724 1.00 90.31 232 MET A CA 1
ATOM 1887 C C . MET A 1 232 ? 22.521 8.163 -21.563 1.00 90.31 232 MET A C 1
ATOM 1889 O O . MET A 1 232 ? 23.705 8.356 -21.838 1.00 90.31 232 MET A O 1
ATOM 1893 N N . THR A 1 233 ? 21.713 9.124 -21.111 1.00 90.88 233 THR A N 1
ATOM 1894 C CA . THR A 1 233 ? 22.160 10.497 -20.856 1.00 90.88 233 THR A CA 1
ATOM 1895 C C . THR A 1 233 ? 23.247 10.525 -19.790 1.00 90.88 233 THR A C 1
ATOM 1897 O O . THR A 1 233 ? 24.296 11.113 -20.014 1.00 90.88 233 THR A O 1
ATOM 1900 N N . LYS A 1 234 ? 23.072 9.794 -18.682 1.00 90.94 234 LYS A N 1
ATOM 1901 C CA . LYS A 1 234 ? 24.095 9.685 -17.638 1.00 90.94 234 LYS A CA 1
ATOM 1902 C C . LYS A 1 234 ? 25.424 9.150 -18.176 1.00 90.94 234 LYS A C 1
ATOM 1904 O O . LYS A 1 234 ? 26.463 9.731 -17.894 1.00 90.94 234 LYS A O 1
ATOM 1909 N N . ILE A 1 235 ? 25.402 8.076 -18.969 1.00 91.94 235 ILE A N 1
ATOM 1910 C CA . ILE A 1 235 ? 26.623 7.515 -19.571 1.00 91.94 235 ILE A CA 1
ATOM 1911 C C . ILE A 1 235 ? 27.313 8.545 -20.477 1.00 91.94 235 ILE A C 1
ATOM 1913 O O . ILE A 1 235 ? 28.542 8.614 -20.499 1.00 91.94 235 ILE A O 1
ATOM 1917 N N . HIS A 1 236 ? 26.536 9.329 -21.229 1.00 91.50 236 HIS A N 1
ATOM 1918 C CA . HIS A 1 236 ? 27.061 10.382 -22.094 1.00 91.50 236 HIS A CA 1
ATOM 1919 C C . HIS A 1 236 ? 27.684 11.533 -21.295 1.00 91.50 236 HIS A C 1
ATOM 1921 O O . HIS A 1 236 ? 28.824 11.909 -21.566 1.00 91.50 236 HIS A O 1
ATOM 1927 N N . ASP A 1 237 ? 26.970 12.041 -20.291 1.00 90.00 237 ASP A N 1
ATOM 1928 C CA . ASP A 1 237 ? 27.432 13.131 -19.431 1.00 90.00 237 ASP A CA 1
ATOM 1929 C C . ASP A 1 237 ? 28.688 12.726 -18.655 1.00 90.00 237 ASP A C 1
ATOM 1931 O O . ASP A 1 237 ? 29.666 13.471 -18.641 1.00 90.00 237 ASP A O 1
ATOM 1935 N N . ASP A 1 238 ? 28.711 11.516 -18.083 1.00 91.00 238 ASP A N 1
ATOM 1936 C CA . ASP A 1 238 ? 29.873 10.981 -17.368 1.00 91.00 238 ASP A CA 1
ATOM 1937 C C . ASP A 1 238 ? 31.093 10.890 -18.316 1.00 91.00 238 ASP A C 1
ATOM 1939 O O . ASP A 1 238 ? 32.214 11.227 -17.929 1.00 91.00 238 ASP A O 1
ATOM 1943 N N . ALA A 1 239 ? 30.887 10.526 -19.590 1.00 91.75 239 ALA A N 1
ATOM 1944 C CA . ALA A 1 239 ? 31.950 10.469 -20.600 1.00 91.75 239 ALA A CA 1
ATOM 1945 C C . ALA A 1 239 ? 32.534 11.829 -21.003 1.00 91.75 239 ALA A C 1
ATOM 1947 O O . ALA A 1 239 ? 33.623 11.866 -21.580 1.00 91.75 239 ALA A O 1
ATOM 1948 N N . ILE A 1 240 ? 31.849 12.928 -20.693 1.00 91.06 240 ILE A N 1
ATOM 1949 C CA . ILE A 1 240 ? 32.353 14.292 -20.881 1.00 91.06 240 ILE A CA 1
ATOM 1950 C C . ILE A 1 240 ? 32.949 14.806 -19.568 1.00 91.06 240 ILE A C 1
ATOM 1952 O O . ILE A 1 240 ? 34.076 15.302 -19.544 1.00 91.06 240 ILE A O 1
ATOM 1956 N N . TYR A 1 241 ? 32.212 14.649 -18.469 1.00 91.56 241 TYR A N 1
ATOM 1957 C CA . TYR A 1 241 ? 32.551 15.189 -17.159 1.00 91.56 241 TYR A CA 1
ATOM 1958 C C . TYR A 1 241 ? 33.870 14.632 -16.616 1.00 91.56 241 TYR A C 1
ATOM 1960 O O . TYR A 1 241 ? 34.769 15.409 -16.295 1.00 91.56 241 TYR A O 1
ATOM 1968 N N . TYR A 1 242 ? 34.017 13.302 -16.546 1.00 91.69 242 TYR A N 1
ATOM 1969 C CA . TYR A 1 242 ? 35.193 12.687 -15.925 1.00 91.69 242 TYR A CA 1
ATOM 1970 C C . TYR A 1 242 ? 36.496 13.066 -16.647 1.00 91.69 242 TYR A C 1
ATOM 1972 O O . TYR A 1 242 ? 37.396 13.576 -15.977 1.00 91.69 242 TYR A O 1
ATOM 1980 N N . PRO A 1 243 ? 36.624 12.930 -17.984 1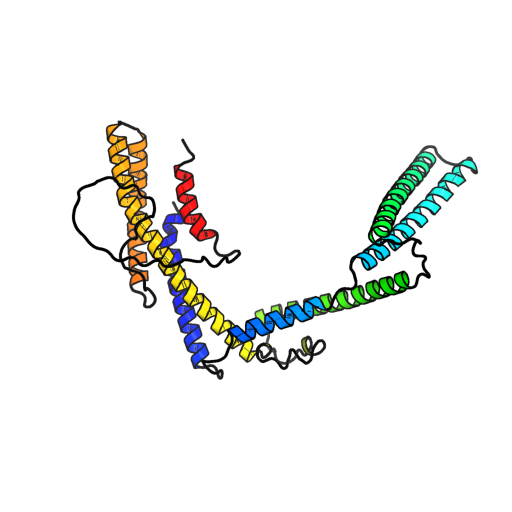.00 93.06 243 PRO A N 1
ATOM 1981 C CA . PRO A 1 243 ? 37.844 13.338 -18.681 1.00 93.06 243 PRO A CA 1
ATOM 1982 C C . PRO A 1 243 ? 38.173 14.828 -18.541 1.00 93.06 243 PRO A C 1
ATOM 1984 O O . PRO A 1 243 ? 39.343 15.177 -18.387 1.00 93.06 243 PRO A O 1
ATOM 1987 N N . CYS A 1 244 ? 37.169 15.712 -18.573 1.00 90.94 244 CYS A N 1
ATOM 1988 C CA . CYS A 1 244 ? 37.382 17.150 -18.395 1.00 90.94 244 CYS A CA 1
ATOM 1989 C C . CYS A 1 244 ? 37.874 17.492 -16.980 1.00 90.94 244 CYS A C 1
ATOM 1991 O O . CYS A 1 244 ? 38.812 18.280 -16.827 1.00 90.94 244 CYS A O 1
ATOM 1993 N N . THR A 1 245 ? 37.279 16.890 -15.949 1.00 90.88 245 THR A N 1
ATOM 1994 C CA . THR A 1 245 ? 37.676 17.118 -14.553 1.00 90.88 245 THR A CA 1
ATOM 1995 C C . THR A 1 245 ? 39.064 16.538 -14.267 1.00 90.88 245 THR A C 1
ATOM 1997 O O . THR A 1 245 ? 39.890 17.237 -13.686 1.00 90.88 245 THR A O 1
ATOM 2000 N N . ILE A 1 246 ? 39.368 15.327 -14.754 1.00 91.94 246 ILE A N 1
ATOM 2001 C CA . ILE A 1 246 ? 40.707 14.704 -14.691 1.00 91.94 246 ILE A CA 1
ATOM 2002 C C . ILE A 1 246 ? 41.746 15.629 -15.344 1.00 91.94 246 ILE A C 1
ATOM 2004 O O . ILE A 1 246 ? 42.729 16.010 -14.717 1.00 91.94 246 ILE A O 1
ATOM 2008 N N . ALA A 1 247 ? 41.494 16.112 -16.566 1.00 91.81 247 ALA A N 1
ATOM 2009 C CA . ALA A 1 247 ? 42.413 17.028 -17.250 1.00 91.81 247 ALA A CA 1
ATOM 2010 C C . ALA A 1 247 ? 42.667 18.334 -16.470 1.00 91.81 247 ALA A C 1
ATOM 2012 O O . ALA A 1 247 ? 43.786 18.850 -16.480 1.00 91.81 247 ALA A O 1
ATOM 2013 N N . THR A 1 248 ? 41.647 18.858 -15.785 1.00 92.50 248 THR A N 1
ATOM 2014 C CA . THR A 1 248 ? 41.762 20.075 -14.964 1.00 92.50 248 THR A CA 1
ATOM 2015 C C . THR A 1 248 ? 42.575 19.818 -13.694 1.00 92.50 248 THR A C 1
ATOM 2017 O O . THR A 1 248 ? 43.498 20.569 -13.396 1.00 92.50 248 THR A O 1
ATOM 2020 N N . LEU A 1 249 ? 42.291 18.725 -12.981 1.00 90.94 249 LEU A N 1
ATOM 2021 C CA . LEU A 1 249 ? 42.981 18.355 -11.740 1.00 90.94 249 LEU A CA 1
ATOM 2022 C C . LEU A 1 249 ? 44.434 17.928 -11.972 1.00 90.94 249 LEU A C 1
ATOM 2024 O O . LEU A 1 249 ? 45.297 18.206 -11.138 1.00 90.94 249 LEU A O 1
ATOM 2028 N N . SER A 1 250 ? 44.710 17.299 -13.115 1.00 89.06 250 SER A N 1
ATOM 2029 C CA . SER A 1 250 ? 46.061 16.947 -13.552 1.00 89.06 250 SER A CA 1
ATOM 2030 C C . SER A 1 250 ? 46.921 18.195 -13.788 1.00 89.06 250 SER A C 1
ATOM 2032 O O . SER A 1 250 ? 48.103 18.206 -13.462 1.00 89.06 250 SER A O 1
ATOM 2034 N N . ALA A 1 251 ? 46.326 19.289 -14.280 1.00 88.69 251 ALA A N 1
ATOM 2035 C CA . ALA A 1 251 ? 47.023 20.568 -14.440 1.00 88.69 251 ALA A CA 1
ATOM 2036 C C . ALA A 1 251 ? 47.338 21.266 -13.102 1.00 88.69 251 ALA A C 1
ATOM 2038 O O . ALA A 1 251 ? 48.236 22.107 -13.046 1.00 88.69 251 ALA A O 1
ATOM 2039 N N . GLU A 1 252 ? 46.613 20.923 -12.035 1.00 89.94 252 GLU A N 1
ATOM 2040 C CA . GLU A 1 252 ? 46.810 21.435 -10.674 1.00 89.94 252 GLU A CA 1
ATOM 2041 C C . GLU A 1 252 ? 47.708 20.521 -9.810 1.00 89.94 252 GLU A C 1
ATOM 2043 O O . GLU A 1 252 ? 47.905 20.810 -8.629 1.00 89.94 252 GLU A O 1
ATOM 2048 N N . ASP A 1 253 ? 48.261 19.437 -10.379 1.00 79.69 253 ASP A N 1
ATOM 2049 C CA . ASP A 1 253 ? 49.059 18.407 -9.686 1.00 79.69 253 ASP A CA 1
ATOM 2050 C C . ASP A 1 253 ? 48.349 17.819 -8.440 1.00 79.69 253 ASP A C 1
ATOM 2052 O O . ASP A 1 253 ? 48.967 17.505 -7.416 1.00 79.69 253 ASP A O 1
ATOM 2056 N N . SER A 1 254 ? 47.021 17.665 -8.508 1.00 88.75 254 SER A N 1
ATOM 2057 C CA . SER A 1 254 ? 46.216 17.154 -7.394 1.00 88.75 254 SER A CA 1
ATOM 2058 C C . SER A 1 254 ? 46.277 15.620 -7.297 1.00 88.75 254 SER A C 1
ATOM 2060 O O . SER A 1 254 ? 46.043 14.934 -8.293 1.00 88.75 254 SER A O 1
ATOM 2062 N N . PRO A 1 255 ? 46.486 15.024 -6.102 1.00 85.50 255 PRO A N 1
ATOM 2063 C CA . PRO A 1 255 ? 46.445 13.566 -5.934 1.00 85.50 255 PRO A CA 1
ATOM 2064 C C . PRO A 1 255 ? 45.058 12.967 -6.232 1.00 85.50 255 PRO A C 1
ATOM 2066 O O . PRO A 1 255 ? 44.955 11.773 -6.518 1.00 85.50 255 PRO A O 1
ATOM 2069 N N . LEU A 1 256 ? 44.006 13.796 -6.204 1.00 89.38 256 LEU A N 1
ATOM 2070 C CA . LEU A 1 256 ? 42.629 13.420 -6.527 1.00 89.38 256 LEU A CA 1
ATOM 2071 C C . LEU A 1 256 ? 42.462 12.982 -7.992 1.00 89.38 256 LEU A C 1
ATOM 2073 O O . LEU A 1 256 ? 41.587 12.171 -8.283 1.00 89.38 256 LEU A O 1
ATOM 2077 N N . ASP A 1 257 ? 43.323 13.466 -8.892 1.00 90.19 257 ASP A N 1
ATOM 2078 C CA . ASP A 1 257 ? 43.331 13.084 -10.309 1.00 90.19 257 ASP A CA 1
ATOM 2079 C C . ASP A 1 257 ? 43.492 11.566 -10.485 1.00 90.19 257 ASP A C 1
ATOM 2081 O O . ASP A 1 257 ? 42.725 10.910 -11.188 1.00 90.19 257 ASP A O 1
ATOM 2085 N N . SER A 1 258 ? 44.449 10.981 -9.760 1.00 86.56 258 SER A N 1
ATOM 2086 C CA . SER A 1 258 ? 44.740 9.547 -9.845 1.00 86.56 258 SER A CA 1
ATOM 2087 C C . SER A 1 258 ? 43.581 8.664 -9.366 1.00 86.56 258 SER A C 1
ATOM 2089 O O . SER A 1 258 ? 43.313 7.623 -9.969 1.00 86.56 258 SER A O 1
ATOM 2091 N N . GLU A 1 259 ? 42.861 9.100 -8.330 1.00 89.38 259 GLU A N 1
ATOM 2092 C CA . GLU A 1 259 ? 41.700 8.386 -7.790 1.00 89.38 259 GLU A CA 1
ATOM 2093 C C . GLU A 1 259 ? 40.498 8.494 -8.738 1.00 89.38 259 GLU A C 1
ATOM 2095 O O . GLU A 1 259 ? 39.871 7.485 -9.060 1.00 89.38 259 GLU A O 1
ATOM 2100 N N . LEU A 1 260 ? 40.210 9.694 -9.257 1.00 90.81 260 LEU A N 1
ATOM 2101 C CA . LEU A 1 260 ? 39.141 9.899 -10.241 1.00 90.81 260 LEU A CA 1
ATOM 2102 C C . LEU A 1 260 ? 39.402 9.145 -11.546 1.00 90.81 260 LEU A C 1
ATOM 2104 O O . LEU A 1 260 ? 38.468 8.599 -12.128 1.00 90.81 260 LEU A O 1
ATOM 2108 N N . SER A 1 261 ? 40.659 9.072 -11.981 1.00 90.75 261 SER A N 1
ATOM 2109 C CA . SER A 1 261 ? 41.072 8.294 -13.151 1.00 90.75 261 SER A CA 1
ATOM 2110 C C . SER A 1 261 ? 40.806 6.798 -12.959 1.00 90.75 261 SER A C 1
ATOM 2112 O O . SER A 1 261 ? 40.160 6.167 -13.797 1.00 90.75 261 SER A O 1
ATOM 2114 N N . TRP A 1 262 ? 41.179 6.241 -11.801 1.00 91.12 262 TRP A N 1
ATOM 2115 C CA . TRP A 1 262 ? 40.875 4.846 -11.477 1.00 91.12 262 TRP A CA 1
ATOM 2116 C C . TRP A 1 262 ? 39.364 4.574 -11.416 1.00 91.12 262 TRP A C 1
ATOM 2118 O O . TRP A 1 262 ? 38.889 3.568 -11.951 1.00 91.12 262 TRP A O 1
ATOM 2128 N N . GLN A 1 263 ? 38.586 5.469 -10.801 1.00 90.25 263 GLN A N 1
ATOM 2129 C CA . GLN A 1 263 ? 37.127 5.340 -10.751 1.00 90.25 263 GLN A CA 1
ATOM 2130 C C . GLN A 1 263 ? 36.493 5.425 -12.142 1.00 90.25 263 GLN A C 1
ATOM 2132 O O . GLN A 1 263 ? 35.582 4.649 -12.447 1.00 90.25 263 GLN A O 1
ATOM 2137 N N . TRP A 1 264 ? 36.991 6.319 -12.997 1.00 93.00 264 TRP A N 1
ATOM 2138 C CA . TRP A 1 264 ? 36.540 6.449 -14.376 1.00 93.00 264 TRP A CA 1
ATOM 2139 C C . TRP A 1 264 ? 36.792 5.169 -15.177 1.00 93.00 264 TRP A C 1
ATOM 2141 O O . TRP A 1 264 ? 35.868 4.684 -15.828 1.00 93.00 264 TRP A O 1
ATOM 2151 N N . ASP A 1 265 ? 37.968 4.550 -15.048 1.00 91.88 265 ASP A N 1
ATOM 2152 C CA . ASP A 1 265 ? 38.269 3.263 -15.692 1.00 91.88 265 ASP A CA 1
ATOM 2153 C C . ASP A 1 265 ? 37.262 2.168 -15.289 1.00 91.88 265 ASP A C 1
ATOM 2155 O O . ASP A 1 265 ? 36.781 1.401 -16.130 1.00 91.88 265 ASP A O 1
ATOM 2159 N N . GLN A 1 266 ? 36.888 2.104 -14.005 1.00 88.62 266 GLN A N 1
ATOM 2160 C CA . GLN A 1 266 ? 35.880 1.148 -13.533 1.00 88.62 266 GLN A CA 1
ATOM 2161 C C . GLN A 1 266 ? 34.478 1.461 -14.079 1.00 88.62 266 GLN A C 1
ATOM 2163 O O . GLN A 1 266 ? 33.745 0.547 -14.468 1.00 88.62 266 GLN A O 1
ATOM 2168 N N . LEU A 1 267 ? 34.093 2.740 -14.133 1.00 90.88 267 LEU A N 1
ATOM 2169 C CA . LEU A 1 267 ? 32.807 3.166 -14.689 1.00 90.88 267 LEU A CA 1
ATOM 2170 C C . LEU A 1 267 ? 32.721 2.908 -16.193 1.00 90.88 267 LEU A C 1
ATOM 2172 O O . LEU A 1 267 ? 31.683 2.443 -16.656 1.00 90.88 267 LEU A O 1
ATOM 2176 N N . GLN A 1 268 ? 33.798 3.122 -16.954 1.00 91.44 268 GLN A N 1
ATOM 2177 C CA . GLN A 1 268 ? 33.836 2.814 -18.385 1.00 91.44 268 GLN A CA 1
ATOM 2178 C C . GLN A 1 268 ? 33.547 1.337 -18.656 1.00 91.44 268 GLN A C 1
ATOM 2180 O O . GLN A 1 268 ? 32.756 1.019 -19.546 1.00 91.44 268 GLN A O 1
ATOM 2185 N N . LEU A 1 269 ? 34.127 0.434 -17.860 1.00 89.00 269 LEU A N 1
ATOM 2186 C CA . LEU A 1 269 ? 33.859 -0.999 -17.978 1.00 89.00 269 LEU A CA 1
ATOM 2187 C C . LEU A 1 269 ? 32.379 -1.317 -17.748 1.00 89.00 269 LEU A C 1
ATOM 2189 O O . LEU A 1 269 ? 31.787 -2.052 -18.536 1.00 89.00 269 LEU A O 1
ATOM 2193 N N . LEU A 1 270 ? 31.764 -0.750 -16.709 1.00 90.12 270 LEU A N 1
ATOM 2194 C CA . LEU A 1 270 ? 30.333 -0.931 -16.437 1.00 90.12 270 LEU A CA 1
ATOM 2195 C C . LEU A 1 270 ? 29.455 -0.309 -17.531 1.00 90.12 270 LEU A C 1
ATOM 2197 O O . LEU A 1 270 ? 28.480 -0.922 -17.964 1.00 90.12 270 LEU A O 1
ATOM 2201 N N . ASN A 1 271 ? 29.834 0.860 -18.042 1.00 92.75 271 ASN A N 1
ATOM 2202 C CA . ASN A 1 271 ? 29.114 1.556 -19.104 1.00 92.75 271 ASN A CA 1
ATOM 2203 C C . ASN A 1 271 ? 29.063 0.736 -20.397 1.00 92.75 271 ASN A C 1
ATOM 2205 O O . ASN A 1 271 ? 28.028 0.743 -21.059 1.00 92.75 271 ASN A O 1
ATOM 2209 N N . LEU A 1 272 ? 30.103 -0.043 -20.718 1.00 91.69 272 LEU A N 1
ATOM 2210 C CA . LEU A 1 272 ? 30.066 -0.984 -21.847 1.00 91.69 272 LEU A CA 1
ATOM 2211 C C . LEU A 1 272 ? 28.968 -2.047 -21.670 1.00 91.69 272 LEU A C 1
ATOM 2213 O O . LEU A 1 272 ? 28.212 -2.329 -22.603 1.00 91.69 272 LEU A O 1
ATOM 2217 N N . TRP A 1 273 ? 28.829 -2.605 -20.463 1.00 90.44 273 TRP A N 1
ATOM 2218 C CA . TRP A 1 273 ? 27.758 -3.557 -20.150 1.00 90.44 273 TRP A CA 1
ATOM 2219 C C . TRP A 1 273 ? 26.375 -2.904 -20.199 1.00 90.44 273 TRP A C 1
ATOM 2221 O O . TRP A 1 273 ? 25.423 -3.496 -20.720 1.00 90.44 273 TRP A O 1
ATOM 2231 N N . HIS A 1 274 ? 26.246 -1.678 -19.688 1.00 92.56 274 HIS A N 1
ATOM 2232 C CA . HIS A 1 274 ? 25.001 -0.919 -19.761 1.00 92.56 274 HIS A CA 1
ATOM 2233 C C . HIS A 1 274 ? 24.599 -0.633 -21.209 1.00 92.56 274 HIS A C 1
ATOM 2235 O O . HIS A 1 274 ? 23.466 -0.929 -21.578 1.00 92.56 274 HIS A O 1
ATOM 2241 N N . GLN A 1 275 ? 25.527 -0.172 -22.049 1.00 91.56 275 GLN A N 1
ATOM 2242 C CA . GLN A 1 275 ? 25.296 0.066 -23.477 1.00 91.56 275 GLN A CA 1
ATOM 2243 C C . GLN A 1 275 ? 24.839 -1.203 -24.205 1.00 91.56 275 GLN A C 1
ATOM 2245 O O . GLN A 1 275 ? 23.879 -1.158 -24.974 1.00 91.56 275 GLN A O 1
ATOM 2250 N N . GLN A 1 276 ? 25.448 -2.359 -23.918 1.00 92.06 276 GLN A N 1
ATOM 2251 C CA . GLN A 1 276 ? 25.016 -3.627 -24.510 1.00 92.06 276 GLN A CA 1
ATOM 2252 C C . GLN A 1 276 ? 23.572 -3.985 -24.125 1.00 92.06 276 GLN A C 1
ATOM 2254 O O . GLN A 1 276 ? 22.790 -4.407 -24.978 1.00 92.06 276 GLN A O 1
ATOM 2259 N N . ARG A 1 277 ? 23.196 -3.814 -22.852 1.00 91.44 277 ARG A N 1
ATOM 2260 C CA . ARG A 1 277 ? 21.822 -4.065 -22.387 1.00 91.44 277 ARG A CA 1
ATOM 2261 C C . ARG A 1 277 ? 20.822 -3.068 -22.957 1.00 91.44 277 ARG A C 1
ATOM 2263 O O . ARG A 1 277 ? 19.749 -3.480 -23.379 1.00 91.44 277 ARG A O 1
ATOM 2270 N N . ILE A 1 278 ? 21.185 -1.793 -23.036 1.00 91.56 278 ILE A N 1
ATOM 2271 C CA . ILE A 1 278 ? 20.360 -0.756 -23.663 1.00 91.56 278 ILE A CA 1
ATOM 2272 C C . ILE A 1 278 ? 20.077 -1.123 -25.122 1.00 91.56 278 ILE A C 1
ATOM 2274 O O . ILE A 1 278 ? 18.922 -1.104 -25.530 1.00 91.56 278 ILE A O 1
ATOM 2278 N N . HIS A 1 279 ? 21.084 -1.559 -25.884 1.00 89.75 279 HIS A N 1
ATOM 2279 C CA . HIS A 1 279 ? 20.878 -2.024 -27.258 1.00 89.75 279 HIS A CA 1
ATOM 2280 C C . HIS A 1 279 ? 19.941 -3.232 -27.354 1.00 89.75 279 HIS A C 1
ATOM 2282 O O . HIS A 1 279 ? 19.133 -3.312 -28.278 1.00 89.75 279 HIS A O 1
ATOM 2288 N N . GLN A 1 280 ? 20.004 -4.160 -26.395 1.00 90.94 280 GLN A N 1
ATOM 2289 C CA . GLN A 1 280 ? 19.042 -5.261 -26.333 1.00 90.94 280 GLN A CA 1
ATOM 2290 C C . GLN A 1 280 ? 17.620 -4.747 -26.088 1.00 90.94 280 GLN A C 1
ATOM 2292 O O . GLN A 1 280 ? 16.714 -5.190 -26.785 1.00 90.94 280 GLN A O 1
ATOM 2297 N N . ILE A 1 281 ? 17.420 -3.792 -25.173 1.00 89.44 281 ILE A N 1
ATOM 2298 C CA . ILE A 1 281 ? 16.101 -3.185 -24.920 1.00 89.44 281 ILE A CA 1
ATOM 2299 C C . ILE A 1 281 ? 15.591 -2.458 -26.171 1.00 89.44 281 ILE A C 1
ATOM 2301 O O . ILE A 1 281 ? 14.454 -2.666 -26.580 1.00 89.44 281 ILE A O 1
ATOM 2305 N N . GLN A 1 282 ? 16.446 -1.670 -26.828 1.00 87.06 282 GLN A N 1
ATOM 2306 C CA . GLN A 1 282 ? 16.116 -0.931 -28.053 1.00 87.06 282 GLN A CA 1
ATOM 2307 C C . GLN A 1 282 ? 15.710 -1.842 -29.220 1.00 87.06 282 GLN A C 1
ATOM 2309 O O . GLN A 1 282 ? 15.008 -1.402 -30.125 1.00 87.06 282 GLN A O 1
ATOM 2314 N N . SER A 1 283 ? 16.149 -3.105 -29.216 1.00 88.12 283 SER A N 1
ATOM 2315 C CA . SER A 1 283 ? 15.761 -4.094 -30.226 1.00 88.12 283 SER A CA 1
ATOM 2316 C C . SER A 1 283 ? 14.377 -4.722 -29.995 1.00 88.12 283 SER A C 1
ATOM 2318 O O . SER A 1 283 ? 13.879 -5.434 -30.868 1.00 88.12 283 SER A O 1
ATOM 2320 N N . LEU A 1 284 ? 13.748 -4.480 -28.838 1.00 88.69 284 LEU A N 1
ATOM 2321 C CA . LEU A 1 284 ? 12.438 -5.033 -28.489 1.00 88.69 284 LEU A CA 1
ATOM 2322 C C . LEU A 1 284 ? 11.296 -4.194 -29.085 1.00 88.69 284 LEU A C 1
ATOM 2324 O O . LEU A 1 284 ? 11.396 -2.981 -29.249 1.00 88.69 284 LEU A O 1
ATOM 2328 N N . CYS A 1 285 ? 10.165 -4.843 -29.373 1.00 71.81 285 CYS A N 1
ATOM 2329 C CA . CYS A 1 285 ? 9.027 -4.269 -30.105 1.00 71.81 285 CYS A CA 1
ATOM 2330 C C . CYS A 1 285 ? 8.224 -3.173 -29.367 1.00 71.81 285 CYS A C 1
ATOM 2332 O O . CYS A 1 285 ? 7.261 -2.663 -29.933 1.00 71.81 285 CYS A O 1
ATOM 2334 N N . GLY A 1 286 ? 8.602 -2.806 -28.138 1.00 67.81 286 GLY A N 1
ATOM 2335 C CA . GLY A 1 286 ? 7.949 -1.764 -27.328 1.00 67.81 286 GLY A CA 1
ATOM 2336 C C . GLY A 1 286 ? 8.728 -0.447 -27.214 1.00 67.81 286 GLY A C 1
ATOM 2337 O O . GLY A 1 286 ? 8.240 0.506 -26.597 1.00 67.81 286 GLY A O 1
ATOM 2338 N N . TYR A 1 287 ? 9.943 -0.373 -27.768 1.00 72.75 287 TYR A N 1
ATOM 2339 C CA . TYR A 1 287 ? 10.800 0.796 -27.588 1.00 72.75 287 TYR A CA 1
ATOM 2340 C C . TYR A 1 287 ? 10.432 1.893 -28.589 1.00 72.75 287 TYR A C 1
ATOM 2342 O O . TYR A 1 287 ? 10.559 1.713 -29.797 1.00 72.75 287 TYR A O 1
ATOM 2350 N N . SER A 1 288 ? 9.976 3.041 -28.079 1.00 68.69 288 SER A N 1
ATOM 2351 C CA . SER A 1 288 ? 9.455 4.145 -28.904 1.00 68.69 288 SER A CA 1
ATOM 2352 C C . SER A 1 288 ? 10.249 5.451 -28.781 1.00 68.69 288 SER A C 1
ATOM 2354 O O . SER A 1 288 ? 9.891 6.441 -29.421 1.00 68.69 288 SER A O 1
ATOM 2356 N N . ARG A 1 289 ? 11.298 5.500 -27.948 1.00 64.19 289 ARG A N 1
ATOM 2357 C CA . ARG A 1 289 ? 12.081 6.726 -27.726 1.00 64.19 289 ARG A CA 1
ATOM 2358 C C . ARG A 1 289 ? 13.228 6.887 -28.736 1.00 64.19 289 ARG A C 1
ATOM 2360 O O . ARG A 1 289 ? 13.668 5.901 -29.326 1.00 64.19 289 ARG A O 1
ATOM 2367 N N . PRO A 1 290 ? 13.722 8.121 -28.956 1.00 61.81 290 PRO A N 1
ATOM 2368 C CA . PRO A 1 290 ? 14.872 8.361 -29.819 1.00 61.81 290 PRO A CA 1
ATOM 2369 C C . PRO A 1 290 ? 16.110 7.605 -29.324 1.00 61.81 290 PRO A C 1
ATOM 2371 O O . PRO A 1 290 ? 16.408 7.597 -28.134 1.00 61.81 290 PRO A O 1
ATOM 2374 N N . LEU A 1 291 ? 16.875 7.032 -30.254 1.00 61.84 291 LEU A N 1
ATOM 2375 C CA . LEU A 1 291 ? 18.125 6.294 -30.000 1.00 61.84 291 LEU A CA 1
ATOM 2376 C C . LEU A 1 291 ? 19.293 7.193 -29.538 1.00 61.84 291 LEU A C 1
ATOM 2378 O O . LEU A 1 291 ? 20.444 6.759 -29.538 1.00 61.84 291 LEU A O 1
ATOM 2382 N N . ILE A 1 292 ? 19.023 8.456 -29.204 1.00 55.09 292 ILE A N 1
ATOM 2383 C CA . ILE A 1 292 ? 20.021 9.502 -28.977 1.00 55.09 292 ILE A CA 1
ATOM 2384 C C . ILE A 1 292 ? 19.939 9.939 -27.505 1.00 55.09 292 ILE A C 1
ATOM 2386 O O . ILE A 1 292 ? 18.827 10.142 -27.015 1.00 55.09 292 ILE A O 1
ATOM 2390 N N . PRO A 1 293 ? 21.077 10.084 -26.796 1.00 59.03 293 PRO A N 1
ATOM 2391 C CA . PRO A 1 293 ? 21.107 10.658 -25.450 1.00 59.03 293 PRO A CA 1
ATOM 2392 C C . PRO A 1 293 ? 20.420 12.031 -25.407 1.00 59.03 293 PRO A C 1
ATOM 2394 O O . PRO A 1 293 ? 20.592 12.842 -26.318 1.00 59.03 293 PRO A O 1
ATOM 2397 N N . GLY A 1 294 ? 19.627 12.284 -24.365 1.00 57.75 294 GLY A N 1
ATOM 2398 C CA . GLY A 1 294 ? 18.998 13.588 -24.150 1.00 57.75 294 GLY A CA 1
ATOM 2399 C C . GLY A 1 294 ? 19.994 14.620 -23.614 1.00 57.75 294 GLY A C 1
ATOM 2400 O O . GLY A 1 294 ? 21.077 14.264 -23.161 1.00 57.75 294 GLY A O 1
ATOM 2401 N N . ALA A 1 295 ? 19.619 15.899 -23.629 1.00 48.72 295 ALA A N 1
ATOM 2402 C CA . ALA A 1 295 ? 20.387 16.963 -22.981 1.00 48.72 295 ALA A CA 1
ATOM 2403 C C . ALA A 1 295 ? 19.814 17.245 -21.583 1.00 48.72 295 ALA A C 1
ATOM 2405 O O . ALA A 1 295 ? 18.603 17.425 -21.444 1.00 48.72 295 ALA A O 1
ATOM 2406 N N . ARG A 1 296 ? 20.660 17.304 -20.545 1.00 49.47 296 ARG A N 1
ATOM 2407 C CA . ARG A 1 296 ? 20.229 17.732 -19.203 1.00 49.47 296 ARG A CA 1
ATOM 2408 C C . ARG A 1 296 ? 19.902 19.227 -19.190 1.00 49.47 296 ARG A C 1
ATOM 2410 O O . ARG A 1 296 ? 20.715 20.055 -19.605 1.00 49.47 296 ARG A O 1
ATOM 2417 N N . LEU A 1 297 ? 18.739 19.583 -18.648 1.00 41.94 297 LEU A N 1
ATOM 2418 C CA . LEU A 1 297 ? 18.385 20.971 -18.350 1.00 41.94 297 LEU A CA 1
ATOM 2419 C C . LEU A 1 297 ? 19.319 21.503 -17.250 1.00 41.94 297 LEU A C 1
ATOM 2421 O O . LEU A 1 297 ? 19.291 21.018 -16.125 1.00 41.94 297 LEU A O 1
ATOM 2425 N N . GLY A 1 298 ? 20.160 22.486 -17.587 1.00 47.12 298 GLY A N 1
ATOM 2426 C CA . GLY A 1 298 ? 21.053 23.163 -16.635 1.00 47.12 298 GLY A CA 1
ATOM 2427 C C . GLY A 1 298 ? 22.554 22.894 -16.799 1.00 47.12 298 GLY A C 1
ATOM 2428 O O . GLY A 1 298 ? 23.344 23.514 -16.088 1.00 47.12 298 GLY A O 1
ATOM 2429 N N . ALA A 1 299 ? 22.982 22.049 -17.745 1.00 41.97 299 ALA A N 1
ATOM 2430 C CA . ALA A 1 299 ? 24.400 21.953 -18.101 1.00 41.97 299 ALA A CA 1
ATOM 2431 C C . ALA A 1 299 ? 24.846 23.266 -18.777 1.00 41.97 299 ALA A C 1
ATOM 2433 O O . ALA A 1 299 ? 24.377 23.622 -19.858 1.00 41.97 299 ALA A O 1
ATOM 2434 N N . ALA A 1 300 ? 25.693 24.031 -18.087 1.00 37.19 300 ALA A N 1
ATOM 2435 C CA . ALA A 1 300 ? 26.063 25.391 -18.455 1.00 37.19 300 ALA A CA 1
ATOM 2436 C C . ALA A 1 300 ? 26.622 25.502 -19.886 1.00 37.19 300 ALA A C 1
ATOM 2438 O O . ALA A 1 300 ? 27.600 24.850 -20.249 1.00 37.19 300 ALA A O 1
ATOM 2439 N N . SER A 1 301 ? 26.032 26.421 -20.656 1.00 41.75 301 SER A N 1
ATOM 2440 C CA . SER A 1 301 ? 26.605 26.998 -21.872 1.00 41.75 301 SER A CA 1
ATOM 2441 C C . SER A 1 301 ? 28.047 27.438 -21.637 1.00 41.75 301 SER A C 1
ATOM 2443 O O . SER A 1 301 ? 28.311 28.421 -20.945 1.00 41.75 301 SER A O 1
ATOM 2445 N N . GLY A 1 302 ? 28.974 26.741 -22.281 1.00 37.53 302 GLY A N 1
ATOM 2446 C CA . GLY A 1 302 ? 30.390 27.065 -22.290 1.00 37.53 302 GLY A CA 1
ATOM 2447 C C . GLY A 1 302 ? 31.019 26.682 -23.619 1.00 37.53 302 GLY A C 1
ATOM 2448 O O . GLY A 1 302 ? 31.810 25.755 -23.660 1.00 37.53 302 GLY A O 1
ATOM 2449 N N . VAL A 1 303 ? 30.606 27.352 -24.699 1.00 31.16 303 VAL A N 1
ATOM 2450 C CA . VAL A 1 303 ? 31.431 27.869 -25.812 1.00 31.16 303 VAL A CA 1
ATOM 2451 C C . VAL A 1 303 ? 30.463 28.474 -26.834 1.00 31.16 303 VAL A C 1
ATOM 2453 O O . VAL A 1 303 ? 29.675 27.789 -27.479 1.00 31.16 303 VAL A O 1
ATOM 2456 N N . SER A 1 304 ? 30.517 29.800 -26.945 1.00 28.59 304 SER A N 1
ATOM 2457 C CA . SER A 1 304 ? 29.861 30.566 -28.000 1.00 28.59 304 SER A CA 1
ATOM 2458 C C . SER A 1 304 ? 30.718 30.521 -29.260 1.00 28.59 304 SER A C 1
ATOM 2460 O O . SER A 1 304 ? 31.883 30.916 -29.219 1.00 28.59 304 SER A O 1
ATOM 2462 N N . LEU A 1 305 ? 30.123 30.098 -30.374 1.00 28.94 305 LEU A N 1
ATOM 2463 C CA . LEU A 1 305 ? 30.431 30.590 -31.715 1.00 28.94 305 LEU A CA 1
ATOM 2464 C C . LEU A 1 305 ? 29.130 30.539 -32.526 1.00 28.94 305 LEU A C 1
ATOM 2466 O O . LEU A 1 305 ? 28.547 29.480 -32.738 1.00 28.94 305 LEU A O 1
ATOM 2470 N N . ALA A 1 306 ? 28.654 31.727 -32.888 1.00 31.31 306 ALA A N 1
ATOM 2471 C CA . ALA A 1 306 ? 27.437 31.979 -33.648 1.00 31.31 306 ALA A CA 1
ATOM 2472 C C . ALA A 1 306 ? 27.455 31.315 -35.039 1.00 31.31 306 ALA A C 1
ATOM 2474 O O . ALA A 1 306 ? 28.497 31.314 -35.692 1.00 31.31 306 ALA A O 1
ATOM 2475 N N . ASP A 1 307 ? 26.309 30.831 -35.533 1.00 26.53 307 ASP A N 1
ATOM 2476 C CA . ASP A 1 307 ? 25.393 31.613 -36.393 1.00 26.53 307 ASP A CA 1
ATOM 2477 C C . ASP A 1 307 ? 24.279 30.730 -37.022 1.00 26.53 307 ASP A C 1
ATOM 2479 O O . ASP A 1 307 ? 24.556 29.639 -37.516 1.00 26.53 307 ASP A O 1
ATOM 2483 N N . GLY A 1 308 ? 23.041 31.253 -37.054 1.00 26.64 308 GLY A N 1
ATOM 2484 C CA . GLY A 1 308 ? 22.074 31.019 -38.143 1.00 26.64 308 GLY A CA 1
ATOM 2485 C C . GLY A 1 308 ? 20.873 30.063 -37.973 1.00 26.64 308 GLY A C 1
ATOM 2486 O O . GLY A 1 308 ? 20.951 28.948 -38.467 1.00 26.64 308 GLY A O 1
ATOM 2487 N N . GLY A 1 309 ? 19.733 30.582 -37.461 1.00 25.78 309 GLY A N 1
ATOM 2488 C CA . GLY A 1 309 ? 18.315 30.275 -37.831 1.00 25.78 309 GLY A CA 1
ATOM 2489 C C . GLY A 1 309 ? 17.782 28.844 -37.604 1.00 25.78 309 GLY A C 1
ATOM 2490 O O . GLY A 1 309 ? 18.481 27.876 -37.830 1.00 25.78 309 GLY A O 1
ATOM 2491 N N . THR A 1 310 ? 16.550 28.540 -37.190 1.00 27.55 310 THR A N 1
ATOM 2492 C CA . THR A 1 310 ? 15.204 29.153 -37.210 1.00 27.55 310 THR A CA 1
ATOM 2493 C C . THR A 1 310 ? 14.364 28.271 -36.260 1.00 27.55 310 THR A C 1
ATOM 2495 O O . THR A 1 310 ? 14.448 27.055 -36.372 1.00 27.55 310 THR A O 1
ATOM 2498 N N . GLY A 1 311 ? 13.717 28.792 -35.214 1.00 28.56 311 GLY A N 1
ATOM 2499 C CA . GLY A 1 311 ? 12.274 29.074 -35.201 1.00 28.56 311 GLY A CA 1
ATOM 2500 C C . GLY A 1 311 ? 11.383 27.824 -35.293 1.00 28.56 311 GLY A C 1
ATOM 2501 O O . GLY A 1 311 ? 11.242 27.311 -36.395 1.00 28.56 311 GLY A O 1
ATOM 2502 N N . ILE A 1 312 ? 10.782 27.401 -34.170 1.00 30.89 312 ILE A N 1
ATOM 2503 C CA . ILE A 1 312 ? 9.378 26.964 -33.983 1.00 30.89 312 ILE A CA 1
ATOM 2504 C C . ILE A 1 312 ? 9.155 26.824 -32.463 1.00 30.89 312 ILE A C 1
ATOM 2506 O O . ILE A 1 312 ? 9.828 26.031 -31.807 1.00 30.89 312 ILE A O 1
ATOM 2510 N N . ASP A 1 313 ? 8.246 27.647 -31.939 1.00 32.19 313 ASP A N 1
ATOM 2511 C CA . ASP A 1 313 ? 7.650 27.543 -30.606 1.00 32.19 313 ASP A CA 1
ATOM 2512 C C . ASP A 1 313 ? 6.616 26.408 -30.607 1.00 32.19 313 ASP A C 1
ATOM 2514 O O . ASP A 1 313 ? 5.723 26.411 -31.456 1.00 32.19 313 ASP A O 1
ATOM 2518 N N . GLU A 1 314 ? 6.687 25.492 -29.642 1.00 32.59 314 GLU A N 1
ATOM 2519 C CA . GLU A 1 314 ? 5.522 24.731 -29.178 1.00 32.59 314 GLU A CA 1
ATOM 2520 C C . GLU A 1 314 ? 5.559 24.677 -27.647 1.00 32.59 314 GLU A C 1
ATOM 2522 O O . GLU A 1 314 ? 6.284 23.887 -27.040 1.00 32.59 314 GLU A O 1
ATOM 2527 N N . ASP A 1 315 ? 4.782 25.575 -27.039 1.00 31.30 315 ASP A N 1
ATOM 2528 C CA . ASP A 1 315 ? 4.359 25.504 -25.645 1.00 31.30 315 ASP A CA 1
ATOM 2529 C C . ASP A 1 315 ? 3.505 24.238 -25.459 1.00 31.30 315 ASP A C 1
ATOM 2531 O O . ASP A 1 315 ? 2.421 24.118 -26.035 1.00 31.30 315 ASP A O 1
ATOM 2535 N N . VAL A 1 316 ? 3.989 23.291 -24.656 1.00 33.84 316 VAL A N 1
ATOM 2536 C CA . VAL A 1 316 ? 3.181 22.179 -24.143 1.00 33.84 316 VAL A CA 1
ATOM 2537 C C . VAL A 1 316 ? 3.239 22.238 -22.624 1.00 33.84 316 VAL A C 1
ATOM 2539 O O . VAL A 1 316 ? 4.259 21.922 -22.010 1.00 33.84 316 VAL A O 1
ATOM 2542 N N . ASP A 1 317 ? 2.128 22.682 -22.042 1.00 28.88 317 ASP A N 1
ATOM 2543 C CA . ASP A 1 317 ? 1.852 22.658 -20.611 1.00 28.88 317 ASP A CA 1
ATOM 2544 C C . ASP A 1 317 ? 1.943 21.212 -20.088 1.00 28.88 317 ASP A C 1
ATOM 2546 O O . ASP A 1 317 ? 1.076 20.378 -20.350 1.00 28.88 317 ASP A O 1
ATOM 2550 N N . ASN A 1 318 ? 3.015 20.909 -19.352 1.00 30.05 318 ASN A N 1
ATOM 2551 C CA . ASN A 1 318 ? 3.156 19.677 -18.577 1.00 30.05 318 ASN A CA 1
ATOM 2552 C C . ASN A 1 318 ? 2.529 19.898 -17.193 1.00 30.05 318 ASN A C 1
ATOM 2554 O O . ASN A 1 318 ? 3.190 20.379 -16.272 1.00 30.05 318 ASN A O 1
ATOM 2558 N N . GLU A 1 319 ? 1.254 19.543 -17.038 1.00 30.47 319 GLU A N 1
ATOM 2559 C CA . GLU A 1 319 ? 0.682 19.271 -15.718 1.00 30.47 319 GLU A CA 1
ATOM 2560 C C . GLU A 1 319 ? 1.124 17.864 -15.279 1.00 30.47 319 GLU A C 1
ATOM 2562 O O . GLU A 1 319 ? 0.702 16.859 -15.849 1.00 30.47 319 GLU A O 1
ATOM 2567 N N . GLU A 1 320 ? 2.009 17.792 -14.280 1.00 31.83 320 GLU A N 1
ATOM 2568 C CA . GLU A 1 320 ? 2.389 16.541 -13.615 1.00 31.83 320 GLU A CA 1
ATOM 2569 C C . GLU A 1 320 ? 1.180 15.935 -12.877 1.00 31.83 320 GLU A C 1
ATOM 2571 O O . GLU A 1 320 ? 0.620 16.580 -11.982 1.00 31.83 320 GLU A O 1
ATOM 2576 N N . PRO A 1 321 ? 0.776 14.685 -13.172 1.00 28.89 321 PRO A N 1
ATOM 2577 C CA . PRO A 1 321 ? -0.184 13.987 -12.337 1.00 28.89 321 PRO A CA 1
ATOM 2578 C C . PRO A 1 321 ? 0.503 13.518 -11.048 1.00 28.89 321 PRO A C 1
ATOM 2580 O O . PRO A 1 321 ? 1.356 12.633 -11.041 1.00 28.89 321 PRO A O 1
ATOM 2583 N N . SER A 1 322 ? 0.089 14.128 -9.939 1.00 33.16 322 SER A N 1
ATOM 2584 C CA . SER A 1 322 ? 0.392 13.710 -8.570 1.00 33.16 322 SER A CA 1
ATOM 2585 C C . SER A 1 322 ? -0.114 12.285 -8.321 1.00 33.16 322 SER A C 1
ATOM 2587 O O . SER A 1 322 ? -1.326 12.086 -8.218 1.00 33.16 322 SER A O 1
ATOM 2589 N N . TYR A 1 323 ? 0.791 11.317 -8.152 1.00 34.56 323 TYR A N 1
ATOM 2590 C CA . TYR A 1 323 ? 0.446 9.987 -7.645 1.00 34.56 323 TYR A CA 1
ATOM 2591 C C . TYR A 1 323 ? 1.393 9.521 -6.536 1.00 34.56 323 TYR A C 1
ATOM 2593 O O . TYR A 1 323 ? 2.603 9.750 -6.555 1.00 34.56 323 TYR A O 1
ATOM 2601 N N . ASP A 1 324 ? 0.788 8.887 -5.542 1.00 26.75 324 ASP A N 1
ATOM 2602 C CA . ASP A 1 324 ? 1.305 8.511 -4.244 1.00 26.75 324 ASP A CA 1
ATOM 2603 C C . ASP A 1 324 ? 1.709 7.028 -4.179 1.00 26.75 324 ASP A C 1
ATOM 2605 O O . ASP A 1 324 ? 0.934 6.117 -4.436 1.00 26.75 324 ASP A O 1
ATOM 2609 N N . GLY A 1 325 ? 2.942 6.796 -3.723 1.00 38.62 325 GLY A N 1
ATOM 2610 C CA . GLY A 1 325 ? 3.211 5.738 -2.750 1.00 38.62 325 GLY A CA 1
ATOM 2611 C C . GLY A 1 325 ? 3.490 4.320 -3.260 1.00 38.62 325 GLY A C 1
ATOM 2612 O O . GLY A 1 325 ? 2.600 3.504 -3.450 1.00 38.62 325 GLY A O 1
ATOM 2613 N N . GLU A 1 326 ? 4.787 3.994 -3.270 1.00 33.69 326 GLU A N 1
ATOM 2614 C CA . GLU A 1 326 ? 5.406 2.882 -2.506 1.00 33.69 326 GLU A CA 1
ATOM 2615 C C . GLU A 1 326 ? 6.292 1.925 -3.318 1.00 33.69 326 GLU A C 1
ATOM 2617 O O . GLU A 1 326 ? 7.266 1.411 -2.771 1.00 33.69 326 GLU A O 1
ATOM 2622 N N . HIS A 1 327 ? 6.099 1.785 -4.633 1.00 35.47 327 HIS A N 1
ATOM 2623 C CA . HIS A 1 327 ? 7.021 0.996 -5.478 1.00 35.47 327 HIS A CA 1
ATOM 2624 C C . HIS A 1 327 ? 8.100 1.833 -6.197 1.00 35.47 327 HIS A C 1
ATOM 2626 O O . HIS A 1 327 ? 9.018 1.287 -6.810 1.00 35.47 327 HIS A O 1
ATOM 2632 N N . MET A 1 328 ? 8.005 3.165 -6.110 1.00 37.28 328 MET A N 1
ATOM 2633 C CA . MET A 1 328 ? 8.695 4.117 -6.994 1.00 37.28 328 MET A CA 1
ATOM 2634 C C . MET A 1 328 ? 9.952 4.773 -6.398 1.00 37.28 328 MET A C 1
ATOM 2636 O O . MET A 1 328 ? 10.842 5.179 -7.139 1.00 37.28 328 MET A O 1
ATOM 2640 N N . GLN A 1 329 ? 10.103 4.804 -5.071 1.00 39.25 329 GLN A N 1
ATOM 2641 C CA . GLN A 1 329 ? 11.218 5.511 -4.412 1.00 39.25 329 GLN A CA 1
ATOM 2642 C C . GLN A 1 329 ? 12.598 4.870 -4.628 1.00 39.25 329 GLN A C 1
ATOM 2644 O O . GLN A 1 329 ? 13.617 5.455 -4.267 1.00 39.25 329 GLN A O 1
ATOM 2649 N N . GLN A 1 330 ? 12.660 3.671 -5.211 1.00 44.59 330 GLN A N 1
ATOM 2650 C CA . GLN A 1 330 ? 13.917 2.950 -5.390 1.00 44.59 330 GLN A CA 1
ATOM 2651 C C . GLN A 1 330 ? 14.652 3.250 -6.695 1.00 44.59 330 GLN A C 1
ATOM 2653 O O . GLN A 1 330 ? 15.780 2.798 -6.783 1.00 44.59 330 GLN A O 1
ATOM 2658 N N . VAL A 1 331 ? 14.092 3.956 -7.687 1.00 40.66 331 VAL A N 1
ATOM 2659 C C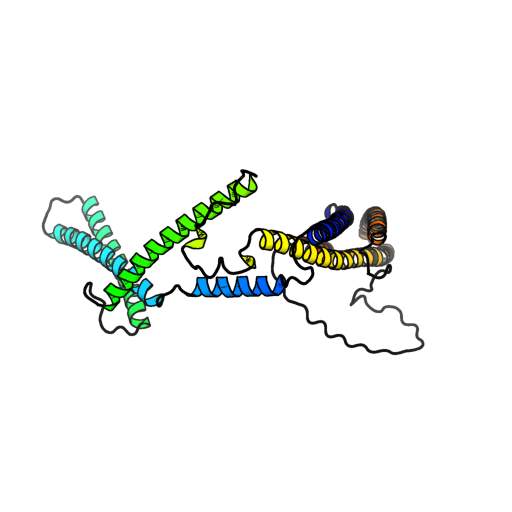A . VAL A 1 331 ? 14.799 4.210 -8.969 1.00 40.66 331 VAL A CA 1
ATOM 2660 C C . VAL A 1 331 ? 15.193 5.684 -9.130 1.00 40.66 331 VAL A C 1
ATOM 2662 O O . VAL A 1 331 ? 16.369 5.959 -9.356 1.00 40.66 331 VAL A O 1
ATOM 2665 N N . GLU A 1 332 ? 14.286 6.633 -8.876 1.00 36.50 332 GLU A N 1
ATOM 2666 C CA . GLU A 1 332 ? 14.623 8.073 -8.858 1.00 36.50 332 GLU A CA 1
ATOM 2667 C C . GLU A 1 332 ? 15.600 8.412 -7.722 1.00 36.50 332 GLU A C 1
ATOM 2669 O O . GLU A 1 332 ? 16.675 8.956 -7.964 1.00 36.50 332 GLU A O 1
ATOM 2674 N N . GLY A 1 333 ? 15.341 7.924 -6.501 1.00 43.06 333 GLY A N 1
ATOM 2675 C CA . GLY A 1 333 ? 16.303 8.007 -5.392 1.00 43.06 333 GLY A CA 1
ATOM 2676 C C . GLY A 1 333 ? 17.608 7.220 -5.625 1.00 43.06 333 GLY A C 1
ATOM 2677 O O . GLY A 1 333 ? 18.573 7.382 -4.877 1.00 43.06 333 GLY A O 1
ATOM 2678 N N . TYR A 1 334 ? 17.665 6.362 -6.650 1.00 43.75 334 TYR A N 1
ATOM 2679 C CA . TYR A 1 334 ? 18.856 5.597 -7.048 1.00 43.75 334 TYR A CA 1
ATOM 2680 C C . TYR A 1 334 ? 19.790 6.395 -7.957 1.00 43.75 334 TYR A C 1
ATOM 2682 O O . TYR A 1 334 ? 21.000 6.167 -7.915 1.00 43.75 334 TYR A O 1
ATOM 2690 N N . ILE A 1 335 ? 19.240 7.301 -8.771 1.00 42.03 335 ILE A N 1
ATOM 2691 C CA . ILE A 1 335 ? 20.008 8.214 -9.621 1.00 42.03 335 ILE A CA 1
ATOM 2692 C C . ILE A 1 335 ? 20.436 9.430 -8.784 1.00 42.03 335 ILE A C 1
ATOM 2694 O O . ILE A 1 335 ? 21.634 9.704 -8.711 1.00 42.03 335 ILE A O 1
ATOM 2698 N N . ASP A 1 336 ? 19.518 10.038 -8.023 1.00 40.03 336 ASP A N 1
ATOM 2699 C CA . ASP A 1 336 ? 19.812 11.189 -7.148 1.00 40.03 336 ASP A CA 1
ATOM 2700 C C . ASP A 1 336 ? 20.727 10.823 -5.964 1.00 40.03 336 ASP A C 1
ATOM 2702 O O . ASP A 1 336 ? 21.627 11.575 -5.577 1.00 40.03 336 ASP A O 1
ATOM 2706 N N . GLY A 1 337 ? 20.575 9.617 -5.405 1.00 38.28 337 GLY A N 1
ATOM 2707 C CA . GLY A 1 337 ? 21.416 9.121 -4.311 1.00 38.28 337 GLY A CA 1
ATOM 2708 C C . GLY A 1 337 ? 22.876 8.855 -4.703 1.00 38.28 337 GLY A C 1
ATOM 2709 O O . GLY A 1 337 ? 23.735 8.766 -3.826 1.00 38.28 337 GLY A O 1
ATOM 2710 N N . LEU A 1 338 ? 23.184 8.738 -6.001 1.00 41.94 338 LEU A N 1
ATOM 2711 C CA . LEU A 1 338 ? 24.563 8.667 -6.498 1.00 41.94 338 LEU A CA 1
ATOM 2712 C C . LEU A 1 338 ? 25.180 10.062 -6.685 1.00 41.94 338 LEU A C 1
ATOM 2714 O O . LEU A 1 338 ? 26.397 10.191 -6.568 1.00 41.94 338 LEU A O 1
ATOM 2718 N N . GLU A 1 339 ? 24.367 11.098 -6.907 1.00 41.12 339 GLU A N 1
ATOM 2719 C CA . GLU A 1 339 ? 24.828 12.487 -7.026 1.00 41.12 339 GLU A CA 1
ATOM 2720 C C . GLU A 1 339 ? 25.195 13.086 -5.648 1.00 41.12 339 GLU A C 1
ATOM 2722 O O . GLU A 1 339 ? 26.164 13.834 -5.530 1.00 41.12 339 GLU A O 1
ATOM 2727 N N . HIS A 1 340 ? 24.505 12.699 -4.564 1.00 34.25 340 HIS A N 1
ATOM 2728 C CA . HIS A 1 340 ? 24.752 13.239 -3.211 1.00 34.25 340 HIS A CA 1
ATOM 2729 C C . HIS A 1 340 ? 25.974 12.669 -2.469 1.00 34.25 340 HIS A C 1
ATOM 2731 O O . HIS A 1 340 ? 26.449 13.286 -1.515 1.00 34.25 340 HIS A O 1
ATOM 2737 N N . HIS A 1 341 ? 26.528 11.533 -2.901 1.00 35.28 341 HIS A N 1
ATOM 2738 C CA . HIS A 1 341 ? 27.754 10.984 -2.303 1.00 35.28 341 HIS A CA 1
ATOM 2739 C C . HIS A 1 341 ? 29.049 11.554 -2.904 1.00 35.28 341 HIS A C 1
ATOM 2741 O O . HIS A 1 341 ? 30.108 11.358 -2.319 1.00 35.28 341 HIS A O 1
ATOM 2747 N N . ALA A 1 342 ? 28.977 12.297 -4.013 1.00 37.38 342 ALA A N 1
ATOM 2748 C CA . ALA A 1 342 ? 30.133 12.998 -4.581 1.00 37.38 342 ALA A CA 1
ATOM 2749 C C . ALA A 1 342 ? 30.324 14.420 -4.012 1.00 37.38 342 ALA A C 1
ATOM 2751 O O . ALA A 1 342 ? 31.370 15.024 -4.228 1.00 37.38 342 ALA A O 1
ATOM 2752 N N . ALA A 1 343 ? 29.335 14.954 -3.284 1.00 36.50 343 ALA A N 1
ATOM 2753 C CA . ALA A 1 343 ? 29.335 16.344 -2.817 1.00 36.50 343 ALA A CA 1
ATOM 2754 C C . ALA A 1 343 ? 29.534 16.525 -1.298 1.00 36.50 343 ALA A C 1
ATOM 2756 O O . ALA A 1 343 ? 29.704 17.660 -0.863 1.00 36.50 343 ALA A O 1
ATOM 2757 N N . ASN A 1 344 ? 29.512 15.453 -0.493 1.00 30.45 344 ASN A N 1
ATOM 2758 C CA . ASN A 1 344 ? 29.500 15.557 0.978 1.00 30.45 344 ASN A CA 1
ATOM 2759 C C . ASN A 1 344 ? 30.732 15.001 1.712 1.00 30.45 344 ASN A C 1
ATOM 2761 O O . ASN A 1 344 ? 30.751 15.055 2.938 1.00 30.45 344 ASN A O 1
ATOM 2765 N N . ASP A 1 345 ? 31.763 14.549 0.998 1.00 36.75 345 ASP A N 1
ATOM 2766 C CA . ASP A 1 345 ? 33.093 14.313 1.578 1.00 36.75 345 ASP A CA 1
ATOM 2767 C C . ASP A 1 345 ? 34.095 15.318 0.978 1.00 36.75 345 ASP A C 1
ATOM 2769 O O . ASP A 1 345 ? 34.968 14.966 0.183 1.00 36.75 345 ASP A O 1
ATOM 2773 N N . LEU A 1 346 ? 33.924 16.593 1.343 1.00 35.09 346 LEU A N 1
ATOM 2774 C CA . LEU A 1 346 ? 34.918 17.665 1.209 1.00 35.09 346 LEU A CA 1
ATOM 2775 C C . LEU A 1 346 ? 35.112 18.358 2.559 1.00 35.09 346 LEU A C 1
ATOM 2777 O O . LEU A 1 346 ? 34.093 18.770 3.160 1.00 35.09 346 LEU A O 1
#

Sequence (346 aa):
MDKYANLSNFLYNNYVQALEAIATTSAFLAESPMDPDTPFETDLDNEKSSLEKMSCKKDATPVQVDYVRTLVKYEDVLLAYDMAHAQFSRLDLRANYSSKEIGNIRRCHMHTAAKCDKKQEVVEDFERQMEIDEHWSPDHPERIQAQSHITHHLFFKAVDDVERLVVMRLLELTKLQMNGLTEFDLLSHNDGQIQTKQWANPLYRQASTQYFDGVHAKEEVQRLNVEVGHLMTKIHDDAIYYPCTIATLSAEDSPLDSELSWQWDQLQLLNLWHQQRIHQIQSLCGYSRPLIPGARLGAASGVSLADGGTGIDEDVDNEEPSYDGEHMQQVEGYIDGLEHHAANDL

Organism: NCBI:txid48579

Secondary structure (DSSP, 8-state):
-HHHHHHHHHHHHHHHHHHHHHHHHHHHHHHSSS-TT--HHHHHHHHHHHHHHHHTT--S-HHHHHHHHHHHHHHHHHHHHHHHHHHHHGGGG-S---HHHHHHHHHHHHHHHHHHHHHHHHHHHHHHHHT-SS---TT-HHHHHHHHHHHHHHHHHHHHHHHHHHHHHHHHHHHTT-S-TT--GGGGTT-TTTTTSGGGSHHHHHHHHHHHHHHHHHHHHHHHHHHHHHHHHHHHHHHHHHHHHHHHHHHTT-THHHHHHHHHHHHHHHHHHHHHHHHHHHTSTT--S-SSPPPPTT---------------------------SSSTTTHHHHHHHHTTSSS--

Radius of gyration: 35.38 Å; chains: 1; bounding box: 83×58×105 Å